Protein AF-A0A7R8ZVL6-F1 (afdb_monomer)

Solvent-accessible surface area (backbone atoms only — not comparable to full-atom values): 14061 Å² total; per-residue (Å²): 134,82,78,78,75,80,76,80,79,37,34,38,14,48,32,40,25,17,49,60,79,26,97,40,48,68,54,24,30,49,36,19,65,68,61,38,26,29,48,71,91,33,80,49,61,31,76,43,66,55,54,77,67,42,41,38,39,42,58,54,92,94,45,58,43,40,28,32,30,66,47,91,54,84,61,67,62,55,72,74,59,20,53,62,27,41,47,70,39,71,68,30,52,50,53,44,50,50,54,48,50,50,53,47,55,68,45,58,78,61,64,69,66,93,59,85,71,56,25,71,83,65,84,70,66,43,64,33,34,35,47,81,55,85,76,59,37,29,33,69,77,68,74,79,67,52,95,93,55,50,70,69,58,33,55,40,48,30,34,37,61,49,29,56,27,61,53,49,72,66,46,74,37,41,76,50,60,58,63,77,48,38,91,92,47,77,55,74,46,78,41,67,43,60,54,69,64,85,74,77,44,61,30,97,79,41,82,46,70,46,80,36,57,72,82,62,75,88,65,59,51,25,71,55,46,60,58,54,41,50,34,52,47,46,16,30,72,69,34,46,57,46,77,90,83,132

Organism: NCBI:txid163714

Nearest PDB structures (foldseek):
  5z81-assembly1_C  TM=9.911E-01  e=1.620E-11  Vibrio cholerae O395
  1dm9-assembly1_A  TM=9.762E-01  e=1.082E-10  Escherichia coli
  2yyh-assembly1_B  TM=9.255E-01  e=8.532E-11  Aquifex aeolicus VF5
  8ap4-assembly1_A  TM=9.007E-01  e=5.120E-09  Escherichia coli K-12
  7asa-assembly1_1  TM=9.283E-01  e=1.437E-06  Bacillus subtilis subsp. subtilis str. 168

InterPro domains:
  IPR000086 NUDIX hydrolase domain [PF00293] (121-221)
  IPR000086 NUDIX hydrolase domain [PS51462] (109-237)
  IPR002942 RNA-binding S4 domain [PF01479] (11-56)
  IPR002942 RNA-binding S4 domain [SM00363] (10-73)
  IPR015797 NUDIX hydrolase-like domain superfamily [SSF55811] (120-235)
  IPR020476 NUDIX hydrolase [PR00502] (138-152)
  IPR020476 NUDIX hydrolase [PR00502] (152-167)
  IPR036986 RNA-binding S4 domain superfamily [G3DSA:3.10.290.10] (3-108)

Structure (mmCIF, N/CA/C/O backbone):
data_AF-A0A7R8ZVL6-F1
#
_entry.id   AF-A0A7R8ZVL6-F1
#
loop_
_atom_site.group_PDB
_atom_site.id
_atom_site.type_symbol
_atom_site.label_atom_id
_atom_site.label_alt_id
_atom_site.label_comp_id
_atom_site.label_asym_id
_atom_site.label_entity_id
_atom_site.label_seq_id
_atom_site.pdbx_PDB_ins_code
_atom_site.Cartn_x
_atom_site.Cartn_y
_atom_site.Cartn_z
_atom_site.occupancy
_atom_site.B_iso_or_equiv
_atom_site.auth_seq_id
_atom_site.auth_comp_id
_atom_site.auth_asym_id
_atom_site.auth_atom_id
_atom_site.pdbx_PDB_model_num
ATOM 1 N N . MET A 1 1 ? -27.241 16.501 45.666 1.00 34.00 1 MET A N 1
ATOM 2 C CA . MET A 1 1 ? -27.618 16.887 44.287 1.00 34.00 1 MET A CA 1
ATOM 3 C C . MET A 1 1 ? -26.454 16.539 43.372 1.00 34.00 1 MET A C 1
ATOM 5 O O . MET A 1 1 ? -25.469 17.264 43.356 1.00 34.00 1 MET A O 1
ATOM 9 N N . ASN A 1 2 ? -26.511 15.385 42.701 1.00 35.28 2 ASN A N 1
ATOM 10 C CA . ASN A 1 2 ? -25.458 14.966 41.774 1.00 35.28 2 ASN A CA 1
ATOM 11 C C . ASN A 1 2 ? -25.610 15.754 40.471 1.00 35.28 2 ASN A C 1
ATOM 13 O O . ASN A 1 2 ? -26.657 15.685 39.829 1.00 35.28 2 ASN A O 1
ATOM 17 N N . LYS A 1 3 ? -24.578 16.526 40.110 1.00 35.91 3 LYS A N 1
ATOM 18 C CA . LYS A 1 3 ? -24.457 17.163 38.793 1.00 35.91 3 LYS A CA 1
ATOM 19 C C . LYS A 1 3 ? -24.594 16.073 37.730 1.00 35.91 3 LYS A C 1
ATOM 21 O O . LYS A 1 3 ? -23.772 15.161 37.691 1.00 35.91 3 LYS A O 1
ATOM 26 N N . ALA A 1 4 ? -25.628 16.172 36.897 1.00 39.97 4 ALA A N 1
ATOM 27 C CA . ALA A 1 4 ? -25.715 15.419 35.657 1.00 39.97 4 ALA A CA 1
ATOM 28 C C . ALA A 1 4 ? -24.411 15.654 34.881 1.00 39.97 4 ALA A C 1
ATOM 30 O O . ALA A 1 4 ? -24.048 16.799 34.614 1.00 39.97 4 ALA A O 1
ATOM 31 N N . SER A 1 5 ? -23.663 14.585 34.618 1.00 43.00 5 SER A N 1
ATOM 32 C CA . SER A 1 5 ? -22.446 14.644 33.817 1.00 43.00 5 SER A CA 1
ATOM 33 C C . SER A 1 5 ? -22.809 15.173 32.433 1.00 43.00 5 SER A C 1
ATOM 35 O O . SER A 1 5 ? -23.597 14.532 31.734 1.00 43.00 5 SER A O 1
ATOM 37 N N . ASP A 1 6 ? -22.253 16.319 32.040 1.00 50.06 6 ASP A N 1
ATOM 38 C CA . ASP A 1 6 ? -22.356 16.816 30.671 1.00 50.06 6 ASP A CA 1
ATOM 39 C C . ASP A 1 6 ? -21.912 15.707 29.709 1.00 50.06 6 ASP A C 1
ATOM 41 O O . ASP A 1 6 ? -20.742 15.321 29.662 1.00 50.06 6 ASP A O 1
ATOM 45 N N . SER A 1 7 ? -22.868 15.145 28.969 1.00 61.28 7 SER A N 1
ATOM 46 C CA . SER A 1 7 ? -22.599 14.124 27.964 1.00 61.28 7 SER A CA 1
ATOM 47 C C . SER A 1 7 ? -21.730 14.756 26.880 1.00 61.28 7 SER A C 1
ATOM 49 O O . SER A 1 7 ? -22.210 15.600 26.115 1.00 61.28 7 SER A O 1
ATOM 51 N N . VAL A 1 8 ? -20.454 14.383 26.811 1.00 74.75 8 VAL A N 1
ATOM 52 C CA . VAL A 1 8 ? -19.548 14.865 25.765 1.00 74.75 8 VAL A CA 1
ATOM 53 C C . VAL A 1 8 ? -20.089 14.394 24.413 1.00 74.75 8 VAL A C 1
ATOM 55 O O . VAL A 1 8 ? -19.964 13.228 24.047 1.00 74.75 8 VAL A O 1
ATOM 58 N N . LYS A 1 9 ? -20.732 15.298 23.663 1.00 88.44 9 LYS A N 1
ATOM 59 C CA . LYS A 1 9 ? -21.274 14.995 22.332 1.00 88.44 9 LYS A CA 1
ATOM 60 C C . LYS A 1 9 ? -20.146 14.985 21.308 1.00 88.44 9 LYS A C 1
ATOM 62 O O . LYS A 1 9 ? -19.657 16.037 20.900 1.00 88.44 9 LYS A O 1
ATOM 67 N N . ILE A 1 10 ? -19.772 13.798 20.841 1.00 94.69 10 ILE A N 1
ATOM 68 C CA . ILE A 1 10 ? -18.725 13.622 19.827 1.00 94.69 10 ILE A CA 1
ATOM 69 C C . ILE A 1 10 ? -19.367 13.236 18.503 1.00 94.69 10 ILE A C 1
ATOM 71 O O . ILE A 1 10 ? -20.206 12.345 18.454 1.00 94.69 10 ILE A O 1
ATOM 75 N N . ARG A 1 11 ? -18.987 13.911 17.415 1.00 96.38 11 ARG A N 1
ATOM 76 C CA . ARG A 1 11 ? -19.439 13.556 16.061 1.00 96.38 11 ARG A CA 1
ATOM 77 C C . ARG A 1 11 ? -18.843 12.222 15.626 1.00 96.38 11 ARG A C 1
ATOM 79 O O . ARG A 1 11 ? -17.658 11.988 15.847 1.00 96.38 11 ARG A O 1
ATOM 86 N N . LEU A 1 12 ? -19.633 11.415 14.927 1.00 96.88 12 LEU A N 1
ATOM 87 C CA . LEU A 1 12 ? -19.241 10.107 14.413 1.00 96.88 12 LEU A CA 1
ATOM 88 C C . LEU A 1 12 ? -17.974 10.187 13.553 1.00 96.88 12 LEU A C 1
ATOM 90 O O . LEU A 1 12 ? -17.048 9.416 13.768 1.00 96.88 12 LEU A O 1
ATOM 94 N N . ASP A 1 13 ? -17.881 11.163 12.642 1.00 95.69 13 ASP A N 1
ATOM 95 C CA . ASP A 1 13 ? -16.675 11.353 11.822 1.00 95.69 13 ASP A CA 1
ATOM 96 C C . ASP A 1 13 ? -15.401 11.602 12.645 1.00 95.69 13 ASP A C 1
ATOM 98 O O . ASP A 1 13 ? -14.337 11.049 12.360 1.00 95.69 13 ASP A O 1
ATOM 102 N N . LYS A 1 14 ? -15.513 12.423 13.690 1.00 96.50 14 LYS A N 1
ATOM 103 C CA . LYS A 1 14 ? -14.419 12.753 14.604 1.00 96.50 14 LYS A CA 1
ATOM 104 C C . LYS A 1 14 ? -14.045 11.541 15.454 1.00 96.50 14 LYS A C 1
ATOM 106 O O . LYS A 1 14 ? -12.861 11.277 15.638 1.00 96.50 14 LYS A O 1
ATOM 111 N N . TRP A 1 15 ? -15.039 10.792 15.917 1.00 97.31 15 TRP A N 1
ATOM 112 C CA . TRP A 1 15 ? -14.821 9.594 16.712 1.00 97.31 15 TRP A CA 1
ATOM 113 C C . TRP A 1 15 ? -14.161 8.473 15.901 1.00 97.31 15 TRP A C 1
ATOM 115 O O . TRP A 1 15 ? -13.161 7.928 16.345 1.00 97.31 15 TRP A O 1
ATOM 125 N N . LEU A 1 16 ? -14.617 8.195 14.675 1.00 96.62 16 LEU A N 1
ATOM 126 C CA . LEU A 1 16 ? -14.014 7.179 13.797 1.00 96.62 16 LEU A CA 1
ATOM 127 C C . LEU A 1 16 ? -12.545 7.490 13.464 1.00 96.62 16 LEU A C 1
ATOM 129 O O . LEU A 1 16 ? -11.711 6.589 13.367 1.00 96.62 16 LEU A O 1
ATOM 133 N N . TRP A 1 17 ? -12.211 8.774 13.311 1.00 96.25 17 TRP A N 1
ATOM 134 C CA . TRP A 1 17 ? -10.828 9.231 13.166 1.00 96.25 17 TRP A CA 1
ATOM 135 C C . TRP A 1 17 ? -10.009 9.023 14.450 1.00 96.25 17 TRP A C 1
ATOM 137 O O . TRP A 1 17 ? -8.868 8.556 14.382 1.00 96.25 17 TRP A O 1
ATOM 147 N N . ALA A 1 18 ? -10.580 9.329 15.618 1.00 94.81 18 ALA A N 1
ATOM 148 C CA . ALA A 1 18 ? -9.926 9.120 16.908 1.00 94.81 18 ALA A CA 1
ATOM 149 C C . ALA A 1 18 ? -9.705 7.625 17.214 1.00 94.81 18 ALA A C 1
ATOM 151 O O . ALA A 1 18 ? -8.614 7.251 17.640 1.00 94.81 18 ALA A O 1
ATOM 152 N N . ALA A 1 19 ? -10.683 6.779 16.877 1.00 95.12 19 ALA A N 1
ATOM 153 C CA . ALA A 1 19 ? -10.634 5.316 16.921 1.00 95.12 19 ALA A CA 1
ATOM 154 C C . ALA A 1 19 ? -9.779 4.690 15.802 1.00 95.12 19 ALA A C 1
ATOM 156 O O . ALA A 1 19 ? -9.642 3.475 15.729 1.00 95.12 19 ALA A O 1
ATOM 157 N N . ARG A 1 20 ? -9.146 5.517 14.957 1.00 93.62 20 ARG A N 1
ATOM 158 C CA . ARG A 1 20 ? -8.177 5.129 13.917 1.00 93.62 20 ARG A CA 1
ATOM 159 C C . ARG A 1 20 ? -8.728 4.244 12.792 1.00 93.62 20 ARG A C 1
ATOM 161 O O . ARG A 1 20 ? -7.924 3.726 12.023 1.00 93.62 20 ARG A O 1
ATOM 168 N N . PHE A 1 21 ? -10.047 4.177 12.604 1.00 91.88 21 PHE A N 1
ATOM 169 C CA . PHE A 1 21 ? -10.643 3.542 11.420 1.00 91.88 21 PHE A CA 1
ATOM 170 C C . PHE A 1 21 ? -10.300 4.283 10.121 1.00 91.88 21 PHE A C 1
ATOM 172 O O . PHE A 1 21 ? -10.226 3.667 9.063 1.00 91.88 21 PHE A O 1
ATOM 179 N N . PHE A 1 22 ? -10.042 5.596 10.195 1.00 91.06 22 PHE A N 1
ATOM 180 C CA . PHE A 1 22 ? -9.663 6.412 9.037 1.00 91.06 22 PHE A CA 1
ATOM 181 C C . PHE A 1 22 ? -8.449 7.307 9.319 1.00 91.06 22 PHE A C 1
ATOM 183 O O . PHE A 1 22 ? -8.256 7.820 10.427 1.00 91.06 22 PHE A O 1
ATOM 190 N N . LYS A 1 23 ? -7.621 7.540 8.289 1.00 86.44 23 LYS A N 1
ATOM 191 C CA . LYS A 1 23 ? -6.408 8.377 8.383 1.00 86.44 23 LYS A CA 1
ATOM 192 C C . LYS A 1 23 ? -6.730 9.845 8.654 1.00 86.44 23 LYS A C 1
ATOM 194 O O . LYS A 1 23 ? -6.019 10.481 9.428 1.00 86.44 23 LYS A O 1
ATOM 199 N N . THR A 1 24 ? -7.796 10.377 8.067 1.00 92.25 24 THR A N 1
ATOM 200 C CA . THR A 1 24 ? -8.219 11.771 8.246 1.00 92.25 24 THR A CA 1
ATOM 201 C C . THR A 1 24 ? -9.705 11.838 8.571 1.00 92.25 24 THR A C 1
ATOM 203 O O . THR A 1 24 ? -10.472 10.932 8.240 1.00 92.25 24 THR A O 1
ATOM 206 N N . ARG A 1 25 ? -10.128 12.934 9.207 1.00 93.50 25 ARG A N 1
ATOM 207 C CA . ARG A 1 25 ? -11.546 13.173 9.488 1.00 93.50 25 ARG A CA 1
ATOM 208 C C . ARG A 1 25 ? -12.365 13.319 8.201 1.00 93.50 25 ARG A C 1
ATOM 210 O O . ARG A 1 25 ? -13.486 12.835 8.155 1.00 93.50 25 ARG A O 1
ATOM 217 N N . SER A 1 26 ? -11.793 13.911 7.151 1.00 92.81 26 SER A N 1
ATOM 218 C CA . SER A 1 26 ? -12.448 14.038 5.842 1.00 92.81 26 SER A CA 1
ATOM 219 C C . SER A 1 26 ? -12.747 12.674 5.215 1.00 92.81 26 SER A C 1
ATOM 221 O O . SER A 1 26 ? -13.846 12.474 4.707 1.00 92.81 26 SER A O 1
ATOM 223 N N . LEU A 1 27 ? -11.819 11.710 5.323 1.00 91.50 27 LEU A N 1
ATOM 224 C CA . LEU A 1 27 ? -12.046 10.329 4.879 1.00 91.50 27 LEU A CA 1
ATOM 225 C C . LEU A 1 27 ? -13.140 9.638 5.698 1.00 91.50 27 LEU A C 1
ATOM 227 O O . LEU A 1 27 ? -13.988 8.963 5.122 1.00 91.50 27 LEU A O 1
ATOM 231 N N . ALA A 1 28 ? -13.177 9.856 7.017 1.00 93.44 28 ALA A N 1
ATOM 232 C CA . ALA A 1 28 ? -14.258 9.342 7.858 1.00 93.44 28 ALA A CA 1
ATOM 233 C C . ALA A 1 28 ? -15.620 9.925 7.446 1.00 93.44 28 ALA A C 1
ATOM 235 O O . ALA A 1 28 ? -16.588 9.186 7.279 1.00 93.44 28 ALA A O 1
ATOM 236 N N . SER A 1 29 ? -15.701 11.241 7.223 1.00 94.62 29 SER A N 1
ATOM 237 C CA . SER A 1 29 ? -16.932 11.890 6.760 1.00 94.62 29 SER A CA 1
ATOM 238 C C . SER A 1 29 ? -17.379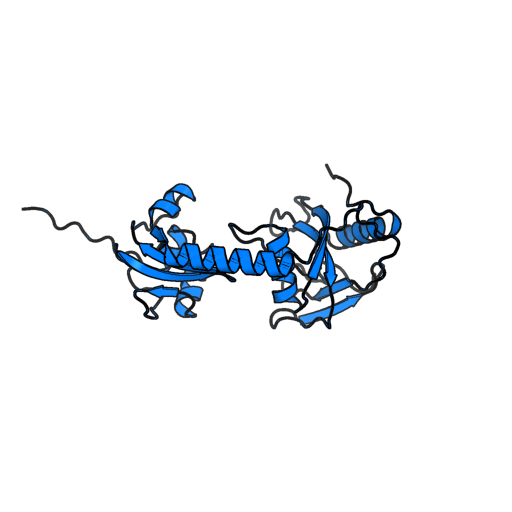 11.359 5.393 1.00 94.62 29 SER A C 1
ATOM 240 O O . SER A 1 29 ? -18.566 11.086 5.212 1.00 94.62 29 SER A O 1
ATOM 242 N N . ALA A 1 30 ? -16.447 11.182 4.452 1.00 91.88 30 ALA A N 1
ATOM 243 C CA . ALA A 1 30 ? -16.730 10.619 3.134 1.00 91.88 30 ALA A CA 1
ATOM 244 C C . ALA A 1 30 ? -17.224 9.167 3.226 1.00 91.88 30 ALA A C 1
ATOM 246 O O . ALA A 1 30 ? -18.215 8.826 2.588 1.00 91.88 30 ALA A O 1
ATOM 247 N N . ALA A 1 31 ? -16.602 8.334 4.066 1.00 91.19 31 ALA A N 1
ATOM 248 C CA . ALA A 1 31 ? -17.013 6.948 4.276 1.00 91.19 31 ALA A CA 1
ATOM 249 C C . ALA A 1 31 ? -18.423 6.841 4.878 1.00 91.19 31 ALA A C 1
ATOM 251 O O . ALA A 1 31 ? -19.244 6.071 4.381 1.00 91.19 31 ALA A O 1
ATOM 252 N N . VAL A 1 32 ? -18.739 7.652 5.895 1.00 96.00 32 VAL A N 1
ATOM 253 C CA . VAL A 1 32 ? -20.084 7.691 6.492 1.00 96.00 32 VAL A CA 1
ATOM 254 C C . VAL A 1 32 ? -21.121 8.131 5.459 1.00 96.00 32 VAL A C 1
ATOM 256 O O . VAL A 1 32 ? -22.108 7.436 5.222 1.00 96.00 32 VAL A O 1
ATOM 259 N N . ASN A 1 33 ? -20.883 9.260 4.786 1.00 91.38 33 ASN A N 1
ATOM 260 C CA . ASN A 1 33 ? -21.826 9.784 3.799 1.00 91.38 33 ASN A CA 1
ATOM 261 C C . ASN A 1 33 ? -21.957 8.858 2.578 1.00 91.38 33 ASN A C 1
ATOM 263 O O . ASN A 1 33 ? -23.041 8.767 2.008 1.00 91.38 33 ASN A O 1
ATOM 267 N N . GLY A 1 34 ? -20.899 8.130 2.219 1.00 90.69 34 GLY A N 1
ATOM 268 C CA . GLY A 1 34 ? -20.877 7.116 1.164 1.00 90.69 34 GLY A CA 1
ATOM 269 C C . GLY A 1 34 ? -21.530 5.783 1.541 1.00 90.69 34 GLY A C 1
ATOM 270 O O . GLY A 1 34 ? -21.553 4.882 0.714 1.00 90.69 34 GLY A O 1
ATOM 271 N N . GLY A 1 35 ? -22.064 5.636 2.761 1.00 91.25 35 GLY A N 1
ATOM 272 C CA . GLY A 1 35 ? -22.738 4.408 3.198 1.00 91.25 35 GLY A CA 1
ATOM 273 C C . GLY A 1 35 ? -21.791 3.270 3.593 1.00 91.25 35 GLY A C 1
ATOM 274 O O . GLY A 1 35 ? -22.237 2.146 3.774 1.00 91.25 35 GLY A O 1
ATOM 275 N N . LYS A 1 36 ? -20.493 3.545 3.768 1.00 91.00 36 LYS A N 1
ATOM 276 C CA . LYS A 1 36 ? -19.516 2.562 4.271 1.00 91.00 36 LYS A CA 1
ATOM 277 C C . LYS A 1 36 ? -19.564 2.409 5.794 1.00 91.00 36 LYS A C 1
ATOM 279 O O . LYS A 1 36 ? -18.887 1.543 6.340 1.00 91.00 36 LYS A O 1
ATOM 284 N N . VAL A 1 37 ? -20.333 3.252 6.483 1.00 96.44 37 VAL A N 1
ATOM 285 C CA . VAL A 1 37 ? -20.517 3.192 7.935 1.00 96.44 37 VAL A CA 1
ATOM 286 C C . VAL A 1 37 ? -22.000 3.235 8.273 1.00 96.44 37 VAL A C 1
ATOM 288 O O . VAL A 1 37 ? -22.714 4.135 7.824 1.00 96.44 37 VAL A O 1
ATOM 291 N N . HIS A 1 38 ? -22.431 2.301 9.114 1.00 97.00 38 HIS A N 1
ATOM 292 C CA . HIS A 1 38 ? -23.779 2.242 9.669 1.00 97.00 38 HIS A CA 1
ATOM 293 C C . HIS A 1 38 ? -23.704 2.309 11.191 1.00 97.00 38 HIS A C 1
ATOM 295 O O . HIS A 1 38 ? -22.758 1.798 11.788 1.00 97.00 38 HIS A O 1
ATOM 301 N N . VAL A 1 39 ? -24.694 2.938 11.821 1.00 97.00 39 VAL A N 1
ATOM 302 C CA . VAL A 1 39 ? -24.821 2.962 13.282 1.00 97.00 39 VAL A CA 1
ATOM 303 C C . VAL A 1 39 ? -26.188 2.421 13.662 1.00 97.00 39 VAL A C 1
ATOM 305 O O . VAL A 1 39 ? -27.192 2.914 13.151 1.00 97.00 39 VAL A O 1
ATOM 308 N N . ASN A 1 40 ? -26.219 1.417 14.537 1.00 95.56 40 ASN A N 1
ATOM 309 C CA . ASN A 1 40 ? -27.411 0.659 14.921 1.00 95.56 40 ASN A CA 1
ATOM 310 C C . ASN A 1 40 ? -28.187 0.181 13.678 1.00 95.56 40 ASN A C 1
ATOM 312 O O . ASN A 1 40 ? -29.382 0.427 13.548 1.00 95.56 40 ASN A O 1
ATOM 316 N N . ASP A 1 41 ? -27.450 -0.399 12.721 1.00 93.50 41 ASP A N 1
ATOM 317 C CA . ASP A 1 41 ? -27.930 -0.871 11.411 1.00 93.50 41 ASP A CA 1
ATOM 318 C C . ASP A 1 41 ? -28.601 0.193 10.519 1.00 93.50 41 ASP A C 1
ATOM 320 O O . ASP A 1 41 ? -29.235 -0.128 9.515 1.00 93.50 41 ASP A O 1
ATOM 324 N N . GLN A 1 42 ? -28.415 1.481 10.821 1.00 94.50 42 GLN A N 1
ATOM 325 C CA . GLN A 1 42 ? -28.957 2.587 10.032 1.00 94.50 42 GLN A CA 1
ATOM 326 C C . GLN A 1 42 ? -27.858 3.407 9.360 1.00 94.50 42 GLN A C 1
ATOM 328 O O . GLN A 1 42 ? -26.778 3.637 9.912 1.00 94.50 42 GLN A O 1
ATOM 333 N N . ARG A 1 43 ? -28.153 3.912 8.156 1.00 95.00 43 ARG A N 1
ATOM 334 C CA . ARG A 1 43 ? -27.300 4.899 7.488 1.00 95.00 43 ARG A CA 1
ATOM 335 C C . ARG A 1 43 ? -27.481 6.251 8.164 1.00 95.00 43 ARG A C 1
ATOM 337 O O . ARG A 1 43 ? -28.598 6.726 8.353 1.00 95.00 43 ARG A O 1
ATOM 344 N N . VAL A 1 44 ? -26.369 6.890 8.501 1.00 96.31 44 VAL A N 1
ATOM 345 C CA . VAL A 1 44 ? -26.364 8.136 9.271 1.00 96.31 44 VAL A CA 1
ATOM 346 C C . VAL A 1 44 ? -25.505 9.193 8.591 1.00 96.31 44 VAL A C 1
ATOM 348 O O . VAL A 1 44 ? -24.680 8.892 7.733 1.00 96.31 44 VAL A O 1
ATOM 351 N N . LYS A 1 45 ? -25.693 10.459 8.969 1.00 95.50 45 LYS A N 1
ATOM 352 C CA . LYS A 1 45 ? -24.813 11.551 8.532 1.00 95.50 45 LYS A CA 1
ATOM 353 C C . LYS A 1 45 ? -23.539 11.563 9.371 1.00 95.50 45 LYS A C 1
ATOM 355 O O . LYS A 1 45 ? -23.587 11.321 10.576 1.00 95.50 45 LYS A O 1
ATOM 360 N N . ALA A 1 46 ? -22.427 11.979 8.767 1.00 93.62 46 ALA A N 1
ATOM 361 C CA . ALA A 1 46 ? -21.134 12.149 9.442 1.00 93.62 46 ALA A CA 1
ATOM 362 C C . ALA A 1 46 ? -21.192 13.019 10.718 1.00 93.62 46 ALA A C 1
ATOM 364 O O . ALA A 1 46 ? -20.400 12.843 11.646 1.00 93.62 46 ALA A O 1
ATOM 365 N N . SER A 1 47 ? -22.143 13.957 10.773 1.00 94.06 47 SER A N 1
ATOM 366 C CA . SER A 1 47 ? -22.370 14.857 11.904 1.00 94.06 47 SER A CA 1
ATOM 367 C C . SER A 1 47 ? -23.181 14.266 13.060 1.00 94.06 47 SER A C 1
ATOM 369 O O . SER A 1 47 ? -23.301 14.946 14.078 1.00 94.06 47 SER A O 1
ATOM 371 N N . ARG A 1 48 ? -23.734 13.047 12.940 1.00 94.75 48 ARG A N 1
ATOM 372 C CA . ARG A 1 48 ? -24.453 12.375 14.039 1.00 94.75 48 ARG A CA 1
ATOM 373 C C . ARG A 1 48 ? -23.531 12.251 15.252 1.00 94.75 48 ARG A C 1
ATOM 375 O O . ARG A 1 48 ? -22.358 11.923 15.095 1.00 94.75 48 ARG A O 1
ATOM 382 N N . SER A 1 49 ? -24.052 12.485 16.453 1.00 95.31 49 SER A N 1
ATOM 383 C CA . SER A 1 49 ? -23.309 12.200 17.683 1.00 95.31 49 SER A CA 1
ATOM 384 C C . SER A 1 49 ? -23.245 10.695 17.947 1.00 95.31 49 SER A C 1
ATOM 386 O O . SER A 1 49 ? -24.235 9.999 17.743 1.00 95.31 49 SER A O 1
ATOM 388 N N . VAL A 1 50 ? -22.093 10.193 18.377 1.00 95.81 50 VAL A N 1
ATOM 389 C CA . VAL A 1 50 ? -21.921 8.801 18.810 1.00 95.81 50 VAL A CA 1
ATOM 390 C C . VAL A 1 50 ? -22.065 8.706 20.327 1.00 95.81 50 VAL A C 1
ATOM 392 O O . VAL A 1 50 ? -21.624 9.608 21.043 1.00 95.81 50 VAL A O 1
ATOM 395 N N . ASN A 1 51 ? -22.687 7.630 20.802 1.00 95.12 51 ASN A N 1
ATOM 396 C CA . ASN A 1 51 ? -22.884 7.355 22.222 1.00 95.12 51 ASN A CA 1
ATOM 397 C C . ASN A 1 51 ? -22.183 6.056 22.629 1.00 95.12 51 ASN A C 1
ATOM 399 O O . ASN A 1 51 ? -21.944 5.182 21.798 1.00 95.12 51 ASN A O 1
ATOM 403 N N . LEU A 1 52 ? -21.886 5.920 23.922 1.00 95.31 52 LEU A N 1
ATOM 404 C CA . LEU A 1 52 ? -21.460 4.640 24.490 1.00 95.31 52 LEU A CA 1
ATOM 405 C C . LEU A 1 52 ? -22.544 3.581 24.249 1.00 95.31 52 LEU A C 1
ATOM 407 O O . LEU A 1 52 ? -23.731 3.866 24.404 1.00 95.31 52 LEU A O 1
ATOM 411 N N . GLY A 1 53 ? -22.126 2.379 23.863 1.00 95.38 53 GLY A N 1
ATOM 412 C CA . GLY A 1 53 ? -23.012 1.269 23.525 1.00 95.38 53 GLY A CA 1
ATOM 413 C C . GLY A 1 53 ? -23.598 1.304 22.110 1.00 95.38 53 GLY A C 1
ATOM 414 O O . GLY A 1 53 ? -24.238 0.328 21.729 1.00 95.38 53 GLY A O 1
ATOM 415 N N . ASP A 1 54 ? -23.381 2.363 21.313 1.00 96.81 54 ASP A N 1
ATOM 416 C CA . ASP A 1 54 ? -23.775 2.348 19.896 1.00 96.81 54 ASP A CA 1
ATOM 417 C C . ASP A 1 54 ? -23.069 1.181 19.178 1.00 96.81 54 ASP A C 1
ATOM 419 O O . ASP A 1 54 ? -21.855 0.998 19.314 1.00 96.81 54 ASP A O 1
ATOM 423 N N . SER A 1 55 ? -23.828 0.428 18.381 1.00 97.19 55 SER A N 1
ATOM 424 C CA . SER A 1 55 ? -23.286 -0.555 17.444 1.00 97.19 55 SER A CA 1
ATOM 425 C C . SER A 1 55 ? -22.889 0.161 16.159 1.00 97.19 55 SER A C 1
ATOM 427 O O . SER A 1 55 ? -23.703 0.867 15.564 1.00 97.19 55 SER A O 1
ATOM 429 N N . VAL A 1 56 ? -21.641 0.022 15.724 1.00 97.62 56 VAL A N 1
ATOM 430 C CA . VAL A 1 56 ? -21.119 0.677 14.522 1.00 97.62 56 VAL A CA 1
ATOM 431 C C . VAL A 1 56 ? -20.552 -0.384 13.587 1.00 97.62 56 VAL A C 1
ATOM 433 O O . VAL A 1 56 ? -19.590 -1.067 13.929 1.00 97.62 56 VAL A O 1
ATOM 436 N N . ARG A 1 57 ? -21.125 -0.486 12.384 1.00 97.50 57 ARG A N 1
ATOM 437 C CA . ARG A 1 57 ? -20.590 -1.306 11.292 1.00 97.50 57 ARG A CA 1
ATOM 438 C C . ARG A 1 57 ? -19.724 -0.441 10.390 1.00 97.50 57 ARG A C 1
ATOM 440 O O . ARG A 1 57 ? -20.211 0.560 9.862 1.00 97.50 57 ARG A O 1
ATOM 447 N N . VAL A 1 58 ? -18.469 -0.825 10.186 1.00 95.94 58 VAL A N 1
ATOM 448 C CA . VAL A 1 58 ? -17.501 -0.110 9.342 1.00 95.94 58 VAL A CA 1
ATOM 449 C C . VAL A 1 58 ? -16.979 -1.044 8.256 1.00 95.94 58 VAL A C 1
ATOM 451 O O . VAL A 1 58 ? -16.372 -2.068 8.555 1.00 95.94 58 VAL A O 1
ATOM 454 N N . HIS A 1 59 ? -17.167 -0.667 6.994 1.00 89.00 59 HIS A N 1
ATOM 455 C CA . HIS A 1 59 ? -16.569 -1.350 5.848 1.00 89.00 59 HIS A CA 1
ATOM 456 C C . HIS A 1 59 ? -15.224 -0.702 5.493 1.00 89.00 59 HIS A C 1
ATOM 458 O O . HIS A 1 59 ? -15.169 0.497 5.192 1.00 89.00 59 HIS A O 1
ATOM 464 N N . ARG A 1 60 ? -14.141 -1.488 5.512 1.00 79.31 60 ARG A N 1
ATOM 465 C CA . ARG A 1 60 ? -12.779 -1.048 5.183 1.00 79.31 60 ARG A CA 1
ATOM 466 C C . ARG A 1 60 ? -12.093 -2.079 4.284 1.00 79.31 60 ARG A C 1
ATOM 468 O O . ARG A 1 60 ? -11.732 -3.159 4.736 1.00 79.31 60 ARG A O 1
ATOM 475 N N . GLY A 1 61 ? -11.886 -1.715 3.018 1.00 80.19 61 GLY A N 1
ATOM 476 C CA . GLY A 1 61 ? -11.359 -2.642 2.015 1.00 80.19 61 GLY A CA 1
ATOM 477 C C . GLY A 1 61 ? -12.274 -3.861 1.890 1.00 80.19 61 GLY A C 1
ATOM 478 O O . GLY A 1 61 ? -13.478 -3.711 1.687 1.00 80.19 61 GLY A O 1
ATOM 479 N N . PHE A 1 62 ? -11.704 -5.051 2.078 1.00 76.38 62 PHE A N 1
ATOM 480 C CA . PHE A 1 62 ? -12.439 -6.322 2.096 1.00 76.38 62 PHE A CA 1
ATOM 481 C C . PHE A 1 62 ? -13.035 -6.678 3.462 1.00 76.38 62 PHE A C 1
ATOM 483 O O . PHE A 1 62 ? -13.856 -7.589 3.551 1.00 76.38 62 PHE A O 1
ATOM 490 N N . ASP A 1 63 ? -12.622 -5.991 4.526 1.00 81.69 63 ASP A N 1
ATOM 491 C CA . ASP A 1 63 ? -13.019 -6.327 5.885 1.00 81.69 63 ASP A CA 1
ATOM 492 C C . ASP A 1 63 ? -14.221 -5.487 6.332 1.00 81.69 63 ASP A C 1
ATOM 494 O O . ASP A 1 63 ? -14.349 -4.292 6.045 1.00 81.69 63 ASP A O 1
ATOM 498 N N . THR A 1 64 ? -15.122 -6.131 7.067 1.00 89.75 64 THR A N 1
ATOM 499 C CA . THR A 1 64 ? -16.243 -5.477 7.745 1.00 89.75 64 THR A CA 1
ATOM 500 C C . THR A 1 64 ? -16.059 -5.658 9.240 1.00 89.75 64 THR A C 1
ATOM 502 O O . THR A 1 64 ? -15.811 -6.772 9.692 1.00 89.75 64 THR A O 1
ATOM 505 N N . TYR A 1 65 ? -16.163 -4.561 9.984 1.00 92.94 65 TYR A N 1
ATOM 506 C CA . TYR A 1 65 ? -16.050 -4.535 11.436 1.00 92.94 65 TYR A CA 1
ATOM 507 C C . TYR A 1 65 ? -17.407 -4.190 12.034 1.00 92.94 65 TYR A C 1
ATOM 509 O O . TYR A 1 65 ? -17.901 -3.090 11.790 1.00 92.94 65 TYR A O 1
ATOM 517 N N . ASP A 1 66 ? -17.975 -5.081 12.840 1.00 95.44 66 ASP A N 1
ATOM 518 C CA . ASP A 1 66 ? -19.100 -4.767 13.720 1.00 95.44 66 ASP A CA 1
ATOM 519 C C . ASP A 1 66 ? -18.569 -4.556 15.140 1.00 95.44 66 ASP A C 1
ATOM 521 O O . ASP A 1 66 ? -18.099 -5.493 15.795 1.00 95.44 66 ASP A O 1
ATOM 525 N N . ILE A 1 67 ? -18.625 -3.309 15.610 1.00 97.38 67 ILE A N 1
ATOM 526 C CA . ILE A 1 67 ? -18.058 -2.892 16.893 1.00 97.38 67 ILE A CA 1
ATOM 527 C C . ILE A 1 67 ? -19.104 -2.246 17.800 1.00 97.38 67 ILE A C 1
ATOM 529 O O . ILE A 1 67 ? -20.088 -1.678 17.338 1.00 97.38 67 ILE A O 1
ATOM 533 N N . ILE A 1 68 ? -18.840 -2.272 19.102 1.00 97.62 68 ILE A N 1
ATOM 534 C CA . ILE A 1 68 ? -19.608 -1.570 20.130 1.00 97.62 68 ILE A CA 1
ATOM 535 C C . ILE A 1 68 ? -18.728 -0.464 20.706 1.00 97.62 68 ILE A C 1
ATOM 537 O O . ILE A 1 68 ? -17.571 -0.703 21.057 1.00 97.62 68 ILE A O 1
ATOM 541 N N . VAL A 1 69 ? -19.267 0.749 20.811 1.00 96.94 69 VAL A N 1
ATOM 542 C CA . VAL A 1 69 ? -18.546 1.912 21.347 1.00 96.94 69 VAL A CA 1
ATOM 543 C C . VAL A 1 69 ? -18.392 1.789 22.868 1.00 96.94 69 VAL A C 1
ATOM 545 O O . VAL A 1 69 ? -19.377 1.816 23.599 1.00 96.94 69 VAL A O 1
ATOM 548 N N . GLN A 1 70 ? -17.152 1.709 23.349 1.00 96.56 70 GLN A N 1
ATOM 549 C CA . GLN A 1 70 ? -16.786 1.578 24.770 1.00 96.56 70 GLN A CA 1
ATOM 550 C C . GLN A 1 70 ? -16.232 2.877 25.372 1.00 96.56 70 GLN A C 1
ATOM 552 O O . GLN A 1 70 ? -16.251 3.065 26.586 1.00 96.56 70 GLN A O 1
ATOM 557 N N . GLY A 1 71 ? -15.754 3.801 24.535 1.00 94.31 71 GLY A N 1
ATOM 558 C CA . GLY A 1 71 ? -15.168 5.062 24.977 1.00 94.31 71 GLY A CA 1
ATOM 559 C C . GLY A 1 71 ? -15.461 6.209 24.020 1.00 94.31 71 GLY A C 1
ATOM 560 O O . GLY A 1 71 ? -15.540 6.028 22.806 1.00 94.31 71 GLY A O 1
ATOM 561 N N . LEU A 1 72 ? -15.586 7.419 24.564 1.00 95.06 72 LEU A N 1
ATOM 562 C CA . LEU A 1 72 ? -15.799 8.645 23.798 1.00 95.06 72 LEU A CA 1
ATOM 563 C C . LEU A 1 72 ? -14.588 9.564 23.959 1.00 95.06 72 LEU A C 1
ATOM 565 O O . LEU A 1 72 ? -14.305 10.052 25.049 1.00 95.06 72 LEU A O 1
ATOM 569 N N . THR A 1 73 ? -13.881 9.824 22.861 1.00 93.00 73 THR A N 1
ATOM 570 C CA . THR A 1 73 ? -12.818 10.832 22.808 1.00 93.00 73 THR A CA 1
ATOM 571 C C . THR A 1 73 ? -12.839 11.566 21.479 1.00 93.00 73 THR A C 1
ATOM 573 O O . THR A 1 73 ? -13.216 11.025 20.438 1.00 93.00 73 THR A O 1
ATOM 576 N N . ASP A 1 74 ? -12.456 12.833 21.528 1.00 89.38 74 ASP A N 1
ATOM 577 C CA . ASP A 1 74 ? -12.345 13.705 20.373 1.00 89.38 74 ASP A CA 1
ATOM 578 C C . ASP A 1 74 ? -10.873 13.978 20.005 1.00 89.38 74 ASP A C 1
ATOM 580 O O . ASP A 1 74 ? -10.590 14.704 19.048 1.00 89.38 74 ASP A O 1
ATOM 584 N N . LYS A 1 75 ? -9.944 13.354 20.741 1.00 90.75 75 LYS A N 1
ATOM 585 C CA . LYS A 1 75 ? -8.498 13.380 20.520 1.00 90.75 75 LYS A CA 1
ATOM 586 C C . LYS A 1 75 ? -8.033 12.037 19.980 1.00 90.75 75 LYS A C 1
ATOM 588 O O . LYS A 1 75 ? -8.359 10.986 20.529 1.00 90.75 75 LYS A O 1
ATOM 593 N N . ARG A 1 76 ? -7.209 12.075 18.936 1.00 90.31 76 ARG A N 1
ATOM 594 C CA . ARG A 1 76 ? -6.588 10.875 18.380 1.00 90.31 76 ARG A CA 1
ATOM 595 C C . ARG A 1 76 ? -5.337 10.508 19.172 1.00 90.31 76 ARG A C 1
ATOM 597 O O . ARG A 1 76 ? -4.346 11.229 19.126 1.00 90.31 76 ARG A O 1
ATOM 604 N N . GLY A 1 77 ? -5.407 9.389 19.885 1.00 84.75 77 GLY A N 1
ATOM 605 C CA . GLY A 1 77 ? -4.294 8.826 20.647 1.00 84.75 77 GLY A CA 1
ATOM 606 C C . GLY A 1 77 ? -3.470 7.797 19.866 1.00 84.75 77 GLY A C 1
ATOM 607 O O . GLY A 1 77 ? -3.614 7.617 18.648 1.00 84.75 77 GLY A O 1
ATOM 608 N N . SER A 1 78 ? -2.606 7.094 20.602 1.00 86.38 78 SER A N 1
ATOM 609 C CA . SER A 1 78 ? -1.873 5.926 20.105 1.00 86.38 78 SER A CA 1
ATOM 610 C C . SER A 1 78 ? -2.827 4.798 19.691 1.00 86.38 78 SER A C 1
ATOM 612 O O . SER A 1 78 ? -4.016 4.819 20.013 1.00 86.38 78 SER A O 1
ATOM 614 N N . ALA A 1 79 ? -2.311 3.798 18.972 1.00 77.56 79 ALA A N 1
ATOM 615 C CA . ALA A 1 79 ? -3.098 2.621 18.597 1.00 77.56 79 ALA A CA 1
ATOM 616 C C . ALA A 1 79 ? -3.696 1.912 19.824 1.00 77.56 79 ALA A C 1
ATOM 618 O O . ALA A 1 79 ? -4.879 1.592 19.819 1.00 77.56 79 ALA A O 1
ATOM 619 N N . THR A 1 80 ? -2.914 1.783 20.899 1.00 83.81 80 THR A N 1
ATOM 620 C CA . THR A 1 80 ? -3.352 1.190 22.168 1.00 83.81 80 THR A CA 1
ATOM 621 C C . THR A 1 80 ? -4.530 1.941 22.782 1.00 83.81 80 THR A C 1
ATOM 623 O O . THR A 1 80 ? -5.494 1.317 23.198 1.00 83.81 80 THR A O 1
ATOM 626 N N . ILE A 1 81 ? -4.494 3.280 22.794 1.00 86.69 81 ILE A N 1
ATOM 627 C CA . ILE A 1 81 ? -5.603 4.094 23.322 1.00 86.69 81 ILE A CA 1
ATOM 628 C C . ILE A 1 81 ? -6.828 4.002 22.409 1.00 86.69 81 ILE A C 1
ATOM 630 O O . ILE A 1 81 ? -7.950 3.946 22.889 1.00 86.69 81 ILE A O 1
ATOM 634 N N . ALA A 1 82 ? -6.642 3.984 21.089 1.00 87.62 82 ALA A N 1
ATOM 635 C CA . ALA A 1 82 ? -7.762 3.869 20.159 1.00 87.62 82 ALA A CA 1
ATOM 636 C C . ALA A 1 82 ? -8.510 2.536 20.311 1.00 87.62 82 ALA A C 1
ATOM 638 O O . ALA A 1 82 ? -9.733 2.509 20.209 1.00 87.62 82 ALA A O 1
ATOM 639 N N . GLN A 1 83 ? -7.783 1.455 20.601 1.00 88.38 83 GLN A N 1
ATOM 640 C CA . GLN A 1 83 ? -8.353 0.123 20.783 1.00 88.38 83 GLN A CA 1
ATOM 641 C C . GLN A 1 83 ? -9.232 0.014 22.036 1.00 88.38 83 GLN A C 1
ATOM 643 O O . GLN A 1 83 ? -10.122 -0.824 22.069 1.00 88.38 83 GLN A O 1
ATOM 648 N N . THR A 1 84 ? -9.050 0.874 23.044 1.00 93.12 84 THR A N 1
ATOM 649 C CA . THR A 1 84 ? -9.938 0.887 24.221 1.00 93.12 84 THR A CA 1
ATOM 650 C C . THR A 1 84 ? -11.270 1.587 23.958 1.00 93.12 84 THR A C 1
ATOM 652 O O . THR A 1 84 ? -12.183 1.498 24.776 1.00 93.12 84 THR A O 1
ATOM 655 N N . LEU A 1 85 ? -11.412 2.288 22.826 1.00 93.00 85 LEU A N 1
ATOM 656 C CA . LEU A 1 85 ? -12.632 3.025 22.496 1.00 93.00 85 LEU A CA 1
ATOM 657 C C . LEU A 1 85 ? -13.754 2.119 21.998 1.00 93.00 85 LEU A C 1
ATOM 659 O O . LEU A 1 85 ? -14.902 2.561 21.969 1.00 93.00 85 LEU A O 1
ATOM 663 N N . TYR A 1 86 ? -13.454 0.886 21.596 1.00 96.56 86 TYR A N 1
ATOM 664 C CA . TYR A 1 86 ? -14.445 -0.033 21.057 1.00 96.56 86 TYR A CA 1
ATOM 665 C C . TYR A 1 86 ? -14.104 -1.492 21.344 1.00 96.56 86 TYR A C 1
ATOM 667 O O . TYR A 1 86 ? -12.951 -1.854 21.546 1.00 96.56 86 TYR A O 1
ATOM 675 N N . SER A 1 87 ? -15.125 -2.341 21.306 1.00 95.88 87 SER A N 1
ATOM 676 C CA . SER A 1 87 ? -14.982 -3.795 21.303 1.00 95.88 87 SER A CA 1
ATOM 677 C C . SER A 1 87 ? -15.597 -4.348 20.027 1.00 95.88 87 SER A C 1
ATOM 679 O O . SER A 1 87 ? -16.745 -4.031 19.721 1.00 95.88 87 SER A O 1
ATOM 681 N N . GLU A 1 88 ? -14.859 -5.163 19.286 1.00 94.81 88 GLU A N 1
ATOM 682 C CA . GLU A 1 88 ? -15.412 -5.889 18.143 1.00 94.81 88 GLU A CA 1
ATOM 683 C C . GLU A 1 88 ? -16.250 -7.080 18.618 1.00 94.81 88 GLU A C 1
ATOM 685 O O . GLU A 1 88 ? -15.904 -7.737 19.600 1.00 94.81 88 GLU A O 1
ATOM 690 N N . THR A 1 89 ? -17.371 -7.332 17.943 1.00 93.75 89 THR A N 1
ATOM 691 C CA . THR A 1 89 ? -18.233 -8.479 18.251 1.00 93.75 89 THR A CA 1
ATOM 692 C C . THR A 1 89 ? -17.543 -9.798 17.874 1.00 93.75 89 THR A C 1
ATOM 694 O O . THR A 1 89 ? -16.834 -9.844 16.861 1.00 93.75 89 THR A O 1
ATOM 697 N N . PRO A 1 90 ? -17.740 -10.888 18.640 1.00 92.56 90 PRO A N 1
ATOM 698 C CA . PRO A 1 90 ? -17.186 -12.200 18.299 1.00 92.56 90 PRO A CA 1
ATOM 699 C C . PRO A 1 90 ? -17.575 -12.666 16.890 1.00 92.56 90 PRO A C 1
ATOM 701 O O . PRO A 1 90 ? -16.756 -13.243 16.178 1.00 92.56 90 PRO A O 1
ATOM 704 N N . GLU A 1 91 ? -18.799 -12.363 16.456 1.00 91.56 91 GLU A N 1
ATOM 705 C CA . GLU A 1 91 ? -19.308 -12.699 15.128 1.00 91.56 91 GLU A CA 1
ATOM 706 C C . GLU A 1 91 ? -18.552 -11.955 14.021 1.00 91.56 91 GLU A C 1
ATOM 708 O O . GLU A 1 91 ? -18.252 -12.538 12.979 1.00 91.56 91 GLU A O 1
ATOM 713 N N . SER A 1 92 ? -18.216 -10.678 14.236 1.00 91.50 92 SER A N 1
ATOM 714 C CA . SER A 1 92 ? -17.393 -9.895 13.304 1.00 91.50 92 SER A CA 1
ATOM 715 C C . SER A 1 92 ? -15.976 -10.448 13.204 1.00 91.50 92 SER A C 1
ATOM 717 O O . SER A 1 92 ? -15.461 -10.618 12.097 1.00 91.50 92 SER A O 1
ATOM 719 N N . VAL A 1 93 ? -15.372 -10.806 14.341 1.00 88.69 93 VAL A N 1
ATOM 720 C CA . VAL A 1 93 ? -14.045 -11.436 14.369 1.00 88.69 93 VAL A CA 1
ATOM 721 C C . VAL A 1 93 ? -14.064 -12.744 13.579 1.00 88.69 93 VAL A C 1
ATOM 723 O O . VAL A 1 93 ? -13.257 -12.901 12.664 1.00 88.69 93 VAL A O 1
ATOM 726 N N . ALA A 1 94 ? -15.027 -13.628 13.852 1.00 89.00 94 ALA A N 1
ATOM 727 C CA . ALA A 1 94 ? -15.164 -14.908 13.161 1.00 89.00 94 ALA A CA 1
ATOM 728 C C . ALA A 1 94 ? -15.361 -14.732 11.646 1.00 89.00 94 ALA A C 1
ATOM 730 O O . ALA A 1 94 ? -14.670 -15.378 10.861 1.00 89.00 94 ALA A O 1
ATOM 731 N N . LYS A 1 95 ? -16.230 -13.802 11.217 1.00 86.88 95 LYS A N 1
ATOM 732 C CA . LYS A 1 95 ? -16.430 -13.491 9.789 1.00 86.88 95 LYS A CA 1
ATOM 733 C C . LYS A 1 95 ? -15.149 -13.011 9.115 1.00 86.88 95 LYS A C 1
ATOM 735 O O . LYS A 1 95 ? -14.870 -13.403 7.984 1.00 86.88 95 LYS A O 1
ATOM 740 N N . ARG A 1 96 ? -14.358 -12.161 9.778 1.00 89.12 96 ARG A N 1
ATOM 741 C CA . ARG A 1 96 ? -13.079 -11.697 9.221 1.00 89.12 96 ARG A CA 1
ATOM 742 C C . ARG A 1 96 ? -12.040 -12.805 9.185 1.00 89.12 96 ARG A C 1
ATOM 744 O O . ARG A 1 96 ? -11.283 -12.874 8.219 1.00 89.12 96 ARG A O 1
ATOM 751 N N . GLU A 1 97 ? -11.974 -13.648 10.208 1.00 84.88 97 GLU A N 1
ATOM 752 C CA . GLU A 1 97 ? -11.071 -14.798 10.240 1.00 84.88 97 GLU A CA 1
ATOM 753 C C . GLU A 1 97 ? -11.416 -15.800 9.141 1.00 84.88 97 GLU A C 1
ATOM 755 O O . GLU A 1 97 ? -10.521 -16.206 8.407 1.00 84.88 97 GLU A O 1
ATOM 760 N N . GLU A 1 98 ? -12.699 -16.109 8.946 1.00 82.62 98 GLU A N 1
ATOM 761 C CA . GLU A 1 98 ? -13.181 -16.958 7.857 1.00 82.62 98 GLU A CA 1
ATOM 762 C C . GLU A 1 98 ? -12.888 -16.330 6.493 1.00 82.62 98 GLU A C 1
ATOM 764 O O . GLU A 1 98 ? -12.273 -16.970 5.645 1.00 82.62 98 GLU A O 1
ATOM 769 N N . ALA A 1 99 ? -13.218 -15.052 6.285 1.00 80.75 99 ALA A N 1
ATOM 770 C CA . ALA A 1 99 ? -12.901 -14.354 5.041 1.00 80.75 99 ALA A CA 1
ATOM 771 C C . ALA A 1 99 ? -11.385 -14.289 4.788 1.00 80.75 99 ALA A C 1
ATOM 773 O O . ALA A 1 99 ? -10.932 -14.370 3.648 1.00 80.75 99 ALA A O 1
ATOM 774 N N . THR A 1 100 ? -10.569 -14.142 5.835 1.00 73.94 100 THR A N 1
ATOM 775 C CA . THR A 1 100 ? -9.100 -14.184 5.742 1.00 73.94 100 THR A CA 1
ATOM 776 C C . THR A 1 100 ? -8.611 -15.587 5.413 1.00 73.94 100 THR A C 1
ATOM 778 O O . THR A 1 100 ? -7.748 -15.737 4.555 1.00 73.94 100 THR A O 1
ATOM 781 N N . ALA A 1 101 ? -9.165 -16.617 6.049 1.00 78.25 101 ALA A N 1
ATOM 782 C CA . ALA A 1 101 ? -8.833 -18.011 5.799 1.00 78.25 101 ALA A CA 1
ATOM 783 C C . ALA A 1 101 ? -9.244 -18.435 4.389 1.00 78.25 101 ALA A C 1
ATOM 785 O O . ALA A 1 101 ? -8.469 -19.104 3.720 1.00 78.25 101 ALA A O 1
ATOM 786 N N . MET A 1 102 ? -10.402 -17.988 3.903 1.00 78.56 102 MET A N 1
ATOM 787 C CA . MET A 1 102 ? -10.894 -18.255 2.555 1.00 78.56 102 MET A CA 1
ATOM 788 C C . MET A 1 102 ? -10.034 -17.550 1.505 1.00 78.56 102 MET A C 1
ATOM 790 O O . MET A 1 102 ? -9.602 -18.199 0.558 1.00 78.56 102 MET A O 1
ATOM 794 N N . ARG A 1 103 ? -9.680 -16.272 1.717 1.00 76.56 103 ARG A N 1
ATOM 795 C CA . ARG A 1 103 ? -8.692 -15.559 0.884 1.00 76.56 103 ARG A CA 1
ATOM 796 C C . ARG A 1 103 ? -7.335 -16.262 0.903 1.00 76.56 103 ARG A C 1
ATOM 798 O O . ARG A 1 103 ? -6.722 -16.460 -0.139 1.00 76.56 103 ARG A 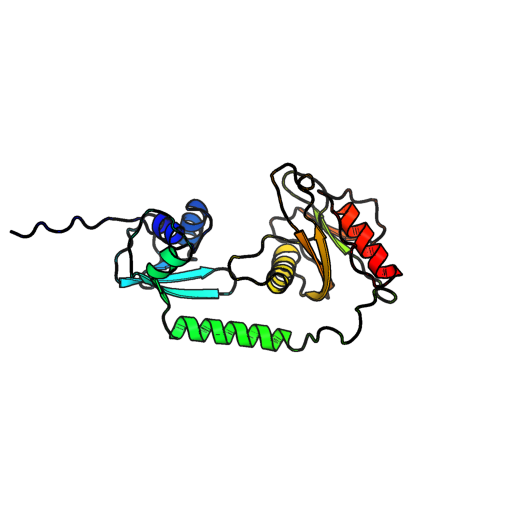O 1
ATOM 805 N N . LYS A 1 104 ? -6.873 -16.692 2.081 1.00 62.28 104 LYS A N 1
ATOM 806 C CA . LYS A 1 104 ? -5.617 -17.433 2.244 1.00 62.28 104 LYS A CA 1
ATOM 807 C C . LYS A 1 104 ? -5.673 -18.800 1.568 1.00 62.28 104 LYS A C 1
ATOM 809 O O . LYS A 1 104 ? -4.665 -19.197 1.013 1.00 62.28 104 LYS A O 1
ATOM 814 N N . ALA A 1 105 ? -6.803 -19.503 1.604 1.00 71.75 105 ALA A N 1
ATOM 815 C CA . ALA A 1 105 ? -6.999 -20.809 0.979 1.00 71.75 105 ALA A CA 1
ATOM 816 C C . ALA A 1 105 ? -7.112 -20.699 -0.547 1.00 71.75 105 ALA A C 1
ATOM 818 O O . ALA A 1 105 ? -6.504 -21.496 -1.254 1.00 71.75 105 ALA A O 1
ATOM 819 N N . GLN A 1 106 ? -7.803 -19.673 -1.052 1.00 64.31 106 GLN A N 1
ATOM 820 C CA . GLN A 1 106 ? -7.803 -19.319 -2.474 1.00 64.31 106 GLN A CA 1
ATOM 821 C C . GLN A 1 106 ? -6.386 -18.972 -2.951 1.00 64.31 106 GLN A C 1
ATOM 823 O O . GLN A 1 106 ? -5.962 -19.445 -4.000 1.00 64.31 106 GLN A O 1
ATOM 828 N N . ASN A 1 107 ? -5.608 -18.269 -2.123 1.00 55.03 107 ASN A N 1
ATOM 829 C CA . ASN A 1 107 ? -4.197 -17.983 -2.387 1.00 55.03 107 ASN A CA 1
ATOM 830 C C . ASN A 1 107 ? -3.246 -19.137 -2.005 1.00 55.03 107 ASN A C 1
ATOM 832 O O . ASN A 1 107 ? -2.063 -19.056 -2.300 1.00 55.03 107 ASN A O 1
ATOM 836 N N . ALA A 1 108 ? -3.697 -20.223 -1.365 1.00 48.03 108 ALA A N 1
ATOM 837 C CA . ALA A 1 108 ? -2.824 -21.326 -0.926 1.00 48.03 108 ALA A CA 1
ATOM 838 C C . ALA A 1 108 ? -2.457 -22.284 -2.073 1.00 48.03 108 ALA A C 1
ATOM 840 O O . ALA A 1 108 ? -1.546 -23.099 -1.926 1.00 48.03 108 ALA A O 1
ATOM 841 N N . GLY A 1 109 ? -3.131 -22.167 -3.223 1.00 44.72 109 GLY A N 1
ATOM 842 C CA . GLY A 1 109 ? -2.663 -22.734 -4.491 1.00 44.72 109 GLY A CA 1
ATOM 843 C C . GLY A 1 109 ? -1.438 -22.004 -5.063 1.00 44.72 109 GLY A C 1
ATOM 844 O O . GLY A 1 109 ? -0.738 -22.562 -5.903 1.00 44.72 109 GLY A O 1
ATOM 845 N N . MET A 1 110 ? -1.148 -20.801 -4.560 1.00 45.00 110 MET A N 1
ATOM 846 C CA . MET A 1 110 ? 0.018 -19.985 -4.886 1.00 45.00 110 MET A CA 1
ATOM 847 C C . MET A 1 110 ? 1.185 -20.418 -3.991 1.00 45.00 110 MET A C 1
ATOM 849 O O . MET A 1 110 ? 1.431 -19.867 -2.915 1.00 45.00 110 MET A O 1
ATOM 853 N N . ARG A 1 111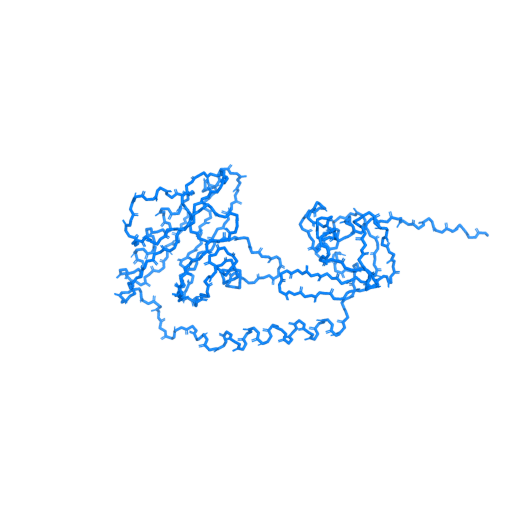 ? 1.871 -21.497 -4.368 1.00 43.31 111 ARG A N 1
ATOM 854 C CA . ARG A 1 111 ? 3.121 -21.865 -3.691 1.00 43.31 111 ARG A CA 1
ATOM 855 C C . ARG A 1 111 ? 4.163 -20.793 -4.031 1.00 43.31 111 ARG A C 1
ATOM 857 O O . ARG A 1 111 ? 4.378 -20.570 -5.219 1.00 43.31 111 ARG A O 1
ATOM 864 N N . PRO A 1 112 ? 4.882 -20.193 -3.060 1.00 42.03 112 PRO A N 1
ATOM 865 C CA . PRO A 1 112 ? 6.146 -19.546 -3.386 1.00 42.03 112 PRO A CA 1
ATOM 866 C C . PRO A 1 112 ? 6.991 -20.619 -4.069 1.00 42.03 112 PRO A C 1
ATOM 868 O O . PRO A 1 112 ? 7.190 -21.689 -3.491 1.00 42.03 112 PRO A O 1
ATOM 871 N N . SER A 1 113 ? 7.394 -20.395 -5.317 1.00 44.75 113 SER A N 1
ATOM 872 C CA . SER A 1 113 ? 8.154 -21.387 -6.072 1.00 44.75 113 SER A CA 1
ATOM 873 C C . SER A 1 113 ? 9.364 -21.839 -5.246 1.00 44.75 113 SER A C 1
ATOM 875 O O . SER A 1 113 ? 10.201 -21.008 -4.891 1.00 44.75 113 SER A O 1
ATOM 877 N N . GLU A 1 114 ? 9.462 -23.132 -4.919 1.00 37.22 114 GLU A N 1
ATOM 878 C CA . GLU A 1 114 ? 10.677 -23.701 -4.332 1.00 37.22 114 GLU A CA 1
ATOM 879 C C . GLU A 1 114 ? 11.801 -23.607 -5.369 1.00 37.22 114 GLU A C 1
ATOM 881 O O . GLU A 1 114 ? 11.842 -24.332 -6.360 1.00 37.22 114 GLU A O 1
ATOM 886 N N . GLY A 1 115 ? 12.681 -22.636 -5.153 1.00 47.22 115 GLY A N 1
ATOM 887 C CA . GLY A 1 115 ? 13.772 -22.272 -6.043 1.00 47.22 115 GLY A CA 1
ATOM 888 C C . GLY A 1 115 ? 13.960 -20.763 -6.002 1.00 47.22 115 GLY A C 1
ATOM 889 O O . GLY A 1 115 ? 12.986 -20.017 -5.963 1.00 47.22 115 GLY A O 1
ATOM 890 N N . ARG A 1 116 ? 15.211 -20.286 -5.988 1.00 47.47 116 ARG A N 1
ATOM 891 C CA . ARG A 1 116 ? 15.496 -18.852 -6.146 1.00 47.47 116 ARG A CA 1
ATOM 892 C C . ARG A 1 116 ? 14.782 -18.405 -7.428 1.00 47.47 116 ARG A C 1
ATOM 894 O O . ARG A 1 116 ? 15.119 -18.954 -8.480 1.00 47.47 116 ARG A O 1
ATOM 901 N N . PRO A 1 117 ? 13.781 -17.510 -7.367 1.00 55.12 117 PRO A N 1
ATOM 902 C CA . PRO A 1 117 ? 12.964 -17.217 -8.529 1.00 55.12 117 PRO A CA 1
ATOM 903 C C . PRO A 1 117 ? 13.870 -16.575 -9.576 1.00 55.12 117 PRO A C 1
ATOM 905 O O . PRO A 1 117 ? 14.365 -15.463 -9.405 1.00 55.12 117 PRO A O 1
ATOM 908 N N . SER A 1 118 ? 14.193 -17.353 -10.608 1.00 56.28 118 SER A N 1
ATOM 909 C CA . SER A 1 118 ? 15.156 -16.977 -11.634 1.00 56.28 118 SER A CA 1
ATOM 910 C C . SER A 1 118 ? 14.386 -16.362 -12.794 1.00 56.28 118 SER A C 1
ATOM 912 O O . SER A 1 118 ? 13.559 -17.031 -13.419 1.00 56.28 118 SER A O 1
ATOM 914 N N . GLY A 1 119 ? 14.684 -15.104 -13.108 1.00 60.50 119 GLY A N 1
ATOM 915 C CA . GLY A 1 119 ? 14.077 -14.396 -14.227 1.00 60.50 119 GLY A CA 1
ATOM 916 C C . GLY A 1 119 ? 14.505 -14.898 -15.616 1.00 60.50 119 GLY A C 1
ATOM 917 O O . GLY A 1 119 ? 13.864 -14.540 -16.598 1.00 60.50 119 GLY A O 1
ATOM 918 N N . ARG A 1 120 ? 15.512 -15.787 -15.717 1.00 56.94 120 ARG A N 1
ATOM 919 C CA . ARG A 1 120 ? 16.162 -16.181 -16.991 1.00 56.94 120 ARG A CA 1
ATOM 920 C C . ARG A 1 120 ? 15.242 -16.741 -18.076 1.00 56.94 120 ARG A C 1
ATOM 922 O O . ARG A 1 120 ? 15.588 -16.652 -19.249 1.00 56.94 120 ARG A O 1
ATOM 929 N N . ASN A 1 121 ? 14.081 -17.283 -17.709 1.00 56.88 121 ASN A N 1
ATOM 930 C CA . ASN A 1 121 ? 13.097 -17.828 -18.653 1.00 56.88 121 ASN A CA 1
ATOM 931 C C . ASN A 1 121 ? 11.757 -17.078 -18.650 1.00 56.88 121 ASN A C 1
ATOM 933 O O . ASN A 1 121 ? 10.795 -17.539 -19.262 1.00 56.88 121 ASN A O 1
ATOM 937 N N . ARG A 1 122 ? 11.670 -15.930 -17.974 1.00 69.62 122 ARG A N 1
ATOM 938 C CA . ARG A 1 122 ? 10.444 -15.134 -17.891 1.00 69.62 122 ARG A CA 1
ATOM 939 C C . ARG A 1 122 ? 10.520 -14.016 -18.923 1.00 69.62 122 ARG A C 1
ATOM 941 O O . ARG A 1 122 ? 11.345 -13.119 -18.817 1.00 69.62 122 ARG A O 1
ATOM 948 N N . ARG A 1 123 ? 9.683 -14.093 -19.957 1.00 65.62 123 ARG A N 1
ATOM 949 C CA . ARG A 1 123 ? 9.526 -13.037 -20.964 1.00 65.62 123 ARG A CA 1
ATOM 950 C C . ARG A 1 123 ? 8.073 -12.600 -20.950 1.00 65.62 123 ARG A C 1
ATOM 952 O O . ARG A 1 123 ? 7.191 -13.388 -21.274 1.00 65.62 123 ARG A O 1
ATOM 959 N N . GLY A 1 124 ? 7.841 -11.369 -20.527 1.00 82.69 124 GLY A N 1
ATOM 960 C CA . GLY A 1 124 ? 6.518 -10.780 -20.415 1.00 82.69 124 GLY A CA 1
ATOM 961 C C . GLY A 1 124 ? 6.620 -9.267 -20.496 1.00 82.69 124 GLY A C 1
ATOM 962 O O . GLY A 1 124 ? 7.673 -8.691 -20.219 1.00 82.69 124 GLY A O 1
ATOM 963 N N . LYS A 1 125 ? 5.517 -8.640 -20.897 1.00 90.94 125 LYS A N 1
ATOM 964 C CA . LYS A 1 125 ? 5.403 -7.185 -20.905 1.00 90.94 125 LYS A CA 1
ATOM 965 C C . LYS A 1 125 ? 5.169 -6.673 -19.490 1.00 90.94 125 LYS A C 1
ATOM 967 O O . LYS A 1 125 ? 4.528 -7.342 -18.682 1.00 90.94 125 LYS A O 1
ATOM 972 N N . VAL A 1 126 ? 5.647 -5.469 -19.216 1.00 94.44 126 VAL A N 1
ATOM 973 C CA . VAL A 1 126 ? 5.394 -4.744 -17.973 1.00 94.44 126 VAL A CA 1
ATOM 974 C C . VAL A 1 126 ? 4.178 -3.846 -18.163 1.00 94.44 126 VAL A C 1
ATOM 976 O O . VAL A 1 126 ? 4.030 -3.188 -19.193 1.00 94.44 126 VAL A O 1
ATOM 979 N N . VAL A 1 127 ? 3.294 -3.828 -17.168 1.00 94.31 127 VAL A N 1
ATOM 980 C CA . VAL A 1 127 ? 2.147 -2.917 -17.138 1.00 94.31 127 VAL A CA 1
ATOM 981 C C . VAL A 1 127 ? 2.601 -1.579 -16.565 1.00 94.31 127 VAL A C 1
ATOM 983 O O . VAL A 1 127 ? 3.168 -1.537 -15.474 1.00 94.31 127 VAL A O 1
ATOM 986 N N . LEU A 1 128 ? 2.320 -0.492 -17.278 1.00 95.12 128 LEU A N 1
ATOM 987 C CA . LEU A 1 128 ? 2.492 0.873 -16.792 1.00 95.12 128 LEU A CA 1
ATOM 988 C C . LEU A 1 128 ? 1.151 1.604 -16.769 1.00 95.12 128 LEU A C 1
ATOM 990 O O . LEU A 1 128 ? 0.312 1.410 -17.650 1.00 95.12 128 LEU A O 1
ATOM 994 N N . ILE A 1 129 ? 0.991 2.481 -15.783 1.00 92.75 129 ILE A N 1
ATOM 995 C CA . ILE A 1 129 ? -0.142 3.394 -15.640 1.00 92.75 129 ILE A CA 1
ATOM 996 C C . ILE A 1 129 ? 0.316 4.838 -15.849 1.00 92.75 129 ILE A C 1
ATOM 998 O O . ILE A 1 129 ? 1.362 5.258 -15.351 1.00 92.75 129 ILE A O 1
ATOM 1002 N N . GLU A 1 130 ? -0.467 5.621 -16.583 1.00 92.50 130 GLU A N 1
ATOM 1003 C CA . GLU A 1 130 ? -0.208 7.051 -16.749 1.00 92.50 130 GLU A CA 1
ATOM 1004 C C . GLU A 1 130 ? -0.734 7.836 -15.537 1.00 92.50 130 GLU A C 1
ATOM 1006 O O . GLU A 1 130 ? -1.928 7.803 -15.215 1.00 92.50 130 GLU A O 1
ATOM 1011 N N . ARG A 1 131 ? 0.151 8.577 -14.858 1.00 88.06 131 ARG A N 1
ATOM 1012 C CA . ARG A 1 131 ? -0.214 9.347 -13.663 1.00 88.06 131 ARG A CA 1
ATOM 1013 C C . ARG A 1 131 ? -1.039 10.583 -14.015 1.00 88.06 131 ARG A C 1
ATOM 1015 O O . ARG A 1 131 ? -0.669 11.385 -14.869 1.00 88.06 131 ARG A O 1
ATOM 1022 N N . ARG A 1 132 ? -2.122 10.801 -13.263 1.00 81.31 132 ARG A N 1
ATOM 1023 C CA . ARG A 1 132 ? -3.004 11.972 -13.414 1.00 81.31 132 ARG A CA 1
ATOM 1024 C C . ARG A 1 132 ? -2.523 13.224 -12.672 1.00 81.31 132 ARG A C 1
ATOM 1026 O O . ARG A 1 132 ? -2.889 14.330 -13.061 1.00 81.31 132 ARG A O 1
ATOM 1033 N N . TYR A 1 133 ? -1.725 13.053 -11.619 1.00 78.69 133 TYR A N 1
ATOM 1034 C CA . TYR A 1 133 ? -1.265 14.131 -10.739 1.00 78.69 133 TYR A CA 1
ATOM 1035 C C . TYR A 1 133 ? 0.248 14.096 -10.554 1.00 78.69 133 TYR A C 1
ATOM 1037 O O . TYR A 1 133 ? 0.847 13.016 -10.535 1.00 78.69 133 TYR A O 1
ATOM 1045 N N . GLU A 1 134 ? 0.833 15.275 -10.341 1.00 75.75 134 GLU A N 1
ATOM 1046 C CA . GLU A 1 134 ? 2.273 15.438 -10.163 1.00 75.75 134 GLU A CA 1
ATOM 1047 C C . GLU A 1 134 ? 2.862 14.553 -9.040 1.00 75.75 134 GLU A C 1
ATOM 1049 O O . GLU A 1 134 ? 2.232 14.366 -7.985 1.00 75.75 134 GLU A O 1
ATOM 1054 N N . PRO A 1 135 ? 4.078 14.006 -9.240 1.00 83.50 135 PRO A N 1
ATOM 1055 C CA . PRO A 1 135 ? 4.900 14.071 -10.462 1.00 83.50 135 PRO A CA 1
ATOM 1056 C C . PRO A 1 135 ? 4.260 13.347 -11.659 1.00 83.50 135 PRO A C 1
ATOM 1058 O O . PRO A 1 135 ? 3.711 12.257 -11.495 1.00 83.50 135 PRO A O 1
ATOM 1061 N N . LEU A 1 136 ? 4.279 13.976 -12.840 1.00 86.44 136 LEU A N 1
ATOM 1062 C CA . LEU A 1 136 ? 3.710 13.411 -14.070 1.00 86.44 136 LEU A CA 1
ATOM 1063 C C . LEU A 1 136 ? 4.647 12.360 -14.678 1.00 86.44 136 LEU A C 1
ATOM 1065 O O . LEU A 1 136 ? 5.849 12.367 -14.423 1.00 86.44 136 LEU A O 1
ATOM 1069 N N . GLY A 1 137 ? 4.087 11.471 -15.496 1.00 91.69 137 GLY A N 1
ATOM 1070 C CA . GLY A 1 137 ? 4.818 10.404 -16.179 1.00 91.69 137 GLY A CA 1
ATOM 1071 C C . GLY A 1 137 ? 4.139 9.047 -16.031 1.00 91.69 137 GLY A C 1
ATOM 1072 O O . GLY A 1 137 ? 3.068 8.925 -15.425 1.00 91.69 137 GLY A O 1
ATOM 1073 N N . TRP A 1 138 ? 4.778 8.024 -16.585 1.00 95.25 138 TRP A N 1
ATOM 1074 C CA . TRP A 1 138 ? 4.344 6.638 -16.466 1.00 95.25 138 TRP A CA 1
ATOM 1075 C C . TRP A 1 138 ? 4.867 6.023 -15.174 1.00 95.25 138 TRP A C 1
ATOM 1077 O O . TRP A 1 138 ? 5.983 6.294 -14.739 1.00 95.25 138 TRP A O 1
ATOM 1087 N N . ALA A 1 139 ? 4.061 5.195 -14.531 1.00 95.19 139 ALA A N 1
ATOM 1088 C CA . ALA A 1 139 ? 4.412 4.561 -13.276 1.00 95.19 139 ALA A CA 1
ATOM 1089 C C . ALA A 1 139 ? 4.080 3.074 -13.303 1.00 95.19 139 ALA A C 1
ATOM 1091 O O . ALA A 1 139 ? 3.247 2.617 -14.079 1.00 95.19 139 ALA A O 1
ATOM 1092 N N . LEU A 1 140 ? 4.750 2.328 -12.431 1.00 95.62 140 LEU A N 1
ATOM 1093 C CA . LEU A 1 140 ? 4.353 0.974 -12.103 1.00 95.62 140 LEU A CA 1
ATOM 1094 C C . LEU A 1 140 ? 3.061 1.065 -11.279 1.00 95.62 140 LEU A C 1
ATOM 1096 O O . LEU A 1 140 ? 2.939 2.013 -10.493 1.00 95.62 140 LEU A O 1
ATOM 1100 N N . PRO A 1 141 ? 2.126 0.119 -11.453 1.00 93.94 141 PRO A N 1
ATOM 1101 C CA . PRO A 1 141 ? 0.938 0.038 -10.618 1.00 93.94 141 PRO A CA 1
ATOM 1102 C C . PRO A 1 141 ? 1.339 -0.180 -9.158 1.00 93.94 141 PRO A C 1
ATOM 1104 O O . PRO A 1 141 ? 2.308 -0.888 -8.860 1.0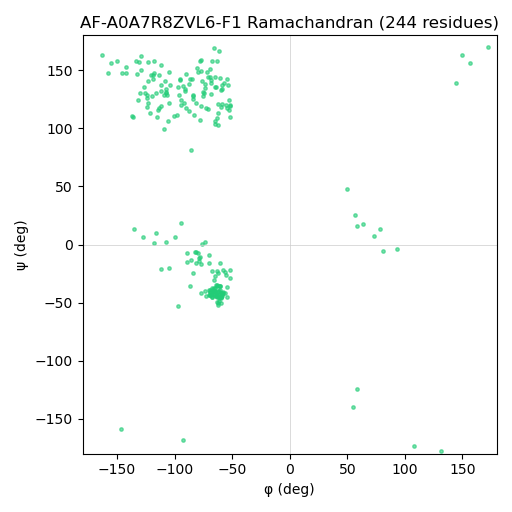0 93.94 141 PRO A O 1
ATOM 1107 N N . GLY A 1 142 ? 0.597 0.432 -8.249 1.00 92.38 142 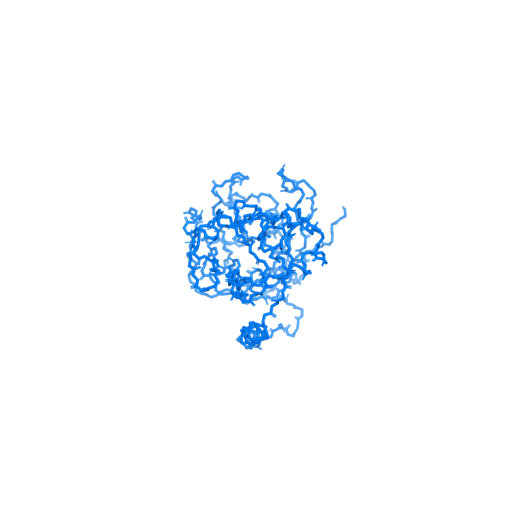GLY A N 1
ATOM 1108 C CA . GLY A 1 142 ? 0.832 0.313 -6.824 1.00 92.38 142 GLY A CA 1
ATOM 1109 C C . GLY A 1 142 ? 0.281 1.483 -6.027 1.00 92.38 142 GLY A C 1
ATOM 1110 O O . GLY A 1 142 ? 0.193 2.616 -6.493 1.00 92.38 142 GLY A O 1
ATOM 1111 N N . GLY A 1 143 ? 0.020 1.209 -4.756 1.00 90.00 143 GLY A N 1
ATOM 1112 C CA . GLY A 1 143 ? -0.528 2.183 -3.830 1.00 90.00 143 GLY A CA 1
ATOM 1113 C C . GLY A 1 143 ? -0.021 1.987 -2.410 1.00 90.00 143 GLY A C 1
ATOM 1114 O O . GLY A 1 143 ? 1.059 1.439 -2.162 1.00 90.00 143 GLY A O 1
ATOM 1115 N N . PHE A 1 144 ? -0.781 2.516 -1.457 1.00 91.44 144 PHE A N 1
ATOM 1116 C CA . PHE A 1 144 ? -0.383 2.517 -0.057 1.00 91.44 144 PHE A CA 1
ATOM 1117 C C . PHE A 1 144 ? -0.798 1.222 0.634 1.00 91.44 144 PHE A C 1
ATOM 1119 O O . PHE A 1 144 ? -1.899 0.713 0.454 1.00 91.44 144 PHE A O 1
ATOM 1126 N N . VAL A 1 145 ? 0.074 0.751 1.520 1.00 88.81 145 VAL A N 1
ATOM 1127 C CA . VAL A 1 145 ? -0.219 -0.375 2.407 1.00 88.81 145 VAL A CA 1
ATOM 1128 C C . VAL A 1 145 ? -1.156 0.100 3.513 1.00 88.81 145 VAL A C 1
ATOM 1130 O O . VAL A 1 145 ? -0.875 1.088 4.206 1.00 88.81 145 VAL A O 1
ATOM 1133 N N . ASP A 1 146 ? -2.264 -0.607 3.698 1.00 82.06 146 ASP A N 1
ATOM 1134 C CA . ASP A 1 146 ? -3.222 -0.296 4.745 1.00 82.06 146 ASP A CA 1
ATOM 1135 C C . ASP A 1 146 ? -2.683 -0.657 6.139 1.00 82.06 146 ASP A C 1
ATOM 1137 O O . ASP A 1 146 ? -1.947 -1.620 6.342 1.00 82.06 146 ASP A O 1
ATOM 1141 N N . VAL A 1 147 ? -3.083 0.092 7.172 1.00 82.06 147 VAL A N 1
ATOM 1142 C CA . VAL A 1 147 ? -2.726 -0.272 8.556 1.00 82.06 147 VAL A CA 1
ATOM 1143 C C . VAL A 1 147 ? -3.331 -1.634 8.901 1.00 82.06 147 VAL A C 1
ATOM 1145 O O . VAL A 1 147 ? -4.559 -1.766 8.884 1.00 82.06 147 VAL A O 1
ATOM 1148 N N . GLY A 1 148 ? -2.470 -2.588 9.263 1.00 87.44 148 GLY A N 1
ATOM 1149 C CA . GLY A 1 148 ? -2.828 -3.985 9.534 1.00 87.44 148 GLY A CA 1
ATOM 1150 C C . GLY A 1 148 ? -2.698 -4.911 8.319 1.00 87.44 148 GLY A C 1
ATOM 1151 O O . GLY A 1 148 ? -2.878 -6.116 8.465 1.00 87.44 148 GLY A O 1
ATOM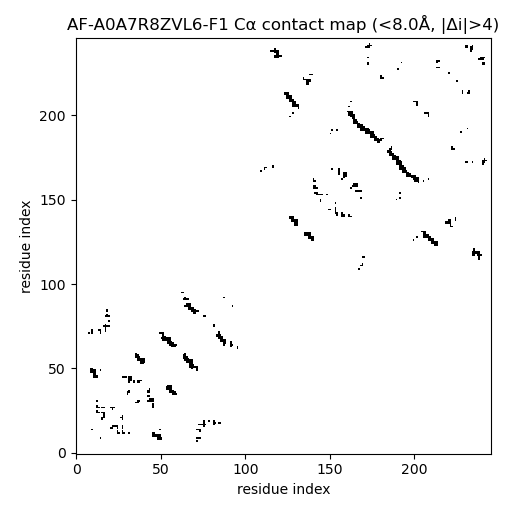 1152 N N . GLU A 1 149 ? -2.367 -4.370 7.146 1.00 90.44 149 GLU A N 1
ATOM 1153 C CA . GLU A 1 149 ? -2.177 -5.115 5.905 1.00 90.44 149 GLU A CA 1
ATOM 1154 C C . GLU A 1 149 ? -0.715 -5.563 5.739 1.00 90.44 149 GLU A C 1
ATOM 1156 O O . GLU A 1 149 ? 0.225 -4.885 6.163 1.00 90.44 149 GLU A O 1
ATOM 1161 N N . ARG A 1 150 ? -0.518 -6.729 5.118 1.00 94.69 150 ARG A N 1
ATOM 1162 C CA . ARG A 1 150 ? 0.804 -7.205 4.688 1.00 94.69 150 ARG A CA 1
ATOM 1163 C C . ARG A 1 150 ? 1.199 -6.553 3.362 1.00 94.69 150 ARG A C 1
ATOM 1165 O O . ARG A 1 150 ? 0.332 -6.271 2.541 1.00 94.69 150 ARG A O 1
ATOM 1172 N N . LEU A 1 151 ? 2.499 -6.393 3.112 1.00 95.38 151 LEU A N 1
ATOM 1173 C CA . LEU A 1 151 ? 3.008 -5.821 1.856 1.00 95.38 151 LEU A CA 1
ATOM 1174 C C . LEU A 1 151 ? 2.538 -6.615 0.629 1.00 95.38 151 LEU A C 1
ATOM 1176 O O . LEU A 1 151 ? 2.123 -6.039 -0.370 1.00 95.38 151 LEU A O 1
ATOM 1180 N N . GLU A 1 152 ? 2.560 -7.941 0.738 1.00 96.81 152 GLU A N 1
ATOM 1181 C CA . GLU A 1 152 ? 2.125 -8.865 -0.303 1.00 96.81 152 GLU A CA 1
ATOM 1182 C C . GLU A 1 152 ? 0.632 -8.696 -0.607 1.00 96.81 152 GLU A C 1
ATOM 1184 O O . GLU A 1 152 ? 0.222 -8.644 -1.763 1.00 96.81 152 GLU A O 1
ATOM 1189 N N . SER A 1 153 ? -0.189 -8.568 0.440 1.00 94.50 153 SER A N 1
ATOM 1190 C CA . SER A 1 153 ? -1.632 -8.358 0.294 1.00 94.50 153 SER A CA 1
ATOM 1191 C C . SER A 1 153 ? -1.943 -7.016 -0.363 1.00 94.50 153 SER A C 1
ATOM 1193 O O . SER A 1 153 ? -2.796 -6.974 -1.246 1.00 94.50 153 SER A O 1
ATOM 1195 N N . ALA A 1 154 ? -1.208 -5.962 0.005 1.00 92.62 154 ALA A N 1
ATOM 1196 C CA . ALA A 1 154 ? -1.332 -4.653 -0.623 1.00 92.62 154 ALA A CA 1
ATOM 1197 C C . ALA A 1 154 ? -0.994 -4.724 -2.118 1.00 92.62 154 ALA A C 1
ATOM 1199 O O . ALA A 1 154 ? -1.788 -4.283 -2.936 1.00 92.62 154 ALA A O 1
ATOM 1200 N N . ALA A 1 155 ? 0.127 -5.345 -2.498 1.00 95.56 155 ALA A N 1
ATOM 1201 C CA . ALA A 1 155 ? 0.527 -5.451 -3.903 1.00 95.56 155 ALA A CA 1
ATOM 1202 C C . ALA A 1 155 ? -0.526 -6.168 -4.772 1.00 95.56 155 ALA A C 1
ATOM 1204 O O . ALA A 1 155 ? -0.838 -5.704 -5.868 1.00 95.56 155 ALA A O 1
ATOM 1205 N N . VAL A 1 156 ? -1.116 -7.262 -4.273 1.00 94.81 156 VAL A N 1
ATOM 1206 C CA . VAL A 1 156 ? -2.189 -7.988 -4.980 1.00 94.81 156 VAL A CA 1
ATOM 1207 C C . VAL A 1 156 ? -3.472 -7.156 -5.063 1.00 94.81 156 VAL A C 1
ATOM 1209 O O . VAL A 1 156 ? -4.105 -7.112 -6.118 1.00 94.81 156 VAL A O 1
ATOM 1212 N N . ARG A 1 157 ? -3.862 -6.486 -3.969 1.00 93.94 157 ARG A N 1
ATOM 1213 C CA . ARG A 1 157 ? -5.048 -5.618 -3.942 1.00 93.94 157 ARG A CA 1
ATOM 1214 C C . ARG A 1 157 ? -4.903 -4.454 -4.919 1.00 93.94 157 ARG A C 1
ATOM 1216 O O . ARG A 1 157 ? -5.796 -4.258 -5.731 1.00 93.94 157 ARG A O 1
ATOM 1223 N N . GLU A 1 158 ? -3.790 -3.730 -4.869 1.00 93.00 158 GLU A N 1
ATOM 1224 C CA . GLU A 1 158 ? -3.529 -2.569 -5.728 1.00 93.00 158 GLU A CA 1
ATOM 1225 C C . GLU A 1 158 ? -3.492 -2.969 -7.210 1.00 93.00 158 GLU A C 1
ATOM 1227 O O . GLU A 1 158 ? -4.088 -2.296 -8.042 1.00 93.00 158 GLU A O 1
ATOM 1232 N N . ALA A 1 159 ? -2.894 -4.116 -7.558 1.00 91.81 159 ALA A N 1
ATOM 1233 C CA . ALA A 1 159 ? -2.941 -4.615 -8.935 1.00 91.81 159 ALA A CA 1
ATOM 1234 C C . ALA A 1 159 ? -4.381 -4.905 -9.405 1.00 91.81 159 ALA A C 1
ATOM 1236 O O . ALA A 1 159 ? -4.756 -4.586 -10.537 1.00 91.81 159 ALA A O 1
ATOM 1237 N N . LYS A 1 160 ? -5.222 -5.464 -8.531 1.00 89.12 160 LYS A N 1
ATOM 1238 C CA . LYS A 1 160 ? -6.633 -5.703 -8.851 1.00 89.12 160 LYS A CA 1
ATOM 1239 C C . LYS A 1 160 ? -7.428 -4.401 -8.954 1.00 89.12 160 LYS A C 1
ATOM 1241 O O . LYS A 1 160 ? -8.259 -4.278 -9.848 1.00 89.12 160 LYS A O 1
ATOM 1246 N N . GLU A 1 161 ? -7.181 -3.449 -8.060 1.00 85.38 161 GLU A N 1
ATOM 1247 C CA . GLU A 1 161 ? -7.890 -2.169 -7.997 1.00 85.38 161 GLU A CA 1
ATOM 1248 C C . GLU A 1 161 ? -7.495 -1.229 -9.141 1.00 85.38 161 GLU A C 1
ATOM 1250 O O . GLU A 1 161 ? -8.384 -0.646 -9.748 1.00 85.38 161 GLU A O 1
ATOM 1255 N N . GLU A 1 162 ? -6.207 -1.099 -9.473 1.00 86.81 162 GLU A N 1
ATOM 1256 C CA . GLU A 1 162 ? -5.727 -0.117 -10.456 1.00 86.81 162 GLU A CA 1
ATOM 1257 C C . GLU A 1 162 ? -5.762 -0.619 -11.903 1.00 86.81 162 GLU A C 1
ATOM 1259 O O . GLU A 1 162 ? -6.017 0.168 -12.822 1.00 86.81 162 GLU A O 1
ATOM 1264 N N . ILE A 1 163 ? -5.482 -1.910 -12.121 1.00 88.19 163 ILE A N 1
ATOM 1265 C CA . ILE A 1 163 ? -5.297 -2.476 -13.470 1.00 88.19 163 ILE A CA 1
ATOM 1266 C C . ILE A 1 163 ? -6.157 -3.712 -13.752 1.00 88.19 163 ILE A C 1
ATOM 1268 O O . ILE A 1 163 ? -6.017 -4.324 -14.815 1.00 88.19 163 ILE A O 1
ATOM 1272 N N . SER A 1 164 ? -7.065 -4.072 -12.838 1.00 87.56 164 SER A N 1
ATOM 1273 C CA . SER A 1 164 ? -7.990 -5.207 -12.978 1.00 87.56 164 SER A CA 1
ATOM 1274 C C . SER A 1 164 ? -7.304 -6.558 -13.224 1.00 87.56 164 SER A C 1
ATOM 1276 O O . SER A 1 164 ? -7.907 -7.455 -13.815 1.00 87.56 164 SER A O 1
ATOM 1278 N N . LEU A 1 165 ? -6.048 -6.716 -12.793 1.00 84.19 165 LEU A N 1
ATOM 1279 C CA . LEU A 1 165 ? -5.307 -7.967 -12.946 1.00 84.19 165 LEU A CA 1
ATOM 1280 C C . LEU A 1 165 ? -5.236 -8.734 -11.628 1.00 84.19 165 LEU A C 1
ATOM 1282 O O . LEU A 1 165 ? -4.947 -8.170 -10.573 1.00 84.19 165 LEU A O 1
ATOM 1286 N N . GLU A 1 166 ? -5.443 -10.046 -11.711 1.00 86.00 166 GLU A N 1
ATOM 1287 C CA . GLU A 1 166 ? -5.064 -10.965 -10.642 1.00 86.00 166 GLU A CA 1
ATOM 1288 C C . GLU A 1 166 ? -3.589 -11.324 -10.819 1.00 86.00 166 GLU A C 1
ATOM 1290 O O . GLU A 1 166 ? -3.152 -11.674 -11.920 1.00 86.00 166 GLU A O 1
ATOM 1295 N N . VAL A 1 167 ? -2.815 -11.175 -9.742 1.00 86.62 167 VAL A N 1
ATOM 1296 C CA . VAL A 1 167 ? -1.356 -11.303 -9.769 1.00 86.62 167 VAL A CA 1
ATOM 1297 C C . VAL A 1 167 ? -0.899 -12.354 -8.767 1.00 86.62 167 VAL A C 1
ATOM 1299 O O . VAL A 1 167 ? -1.228 -12.286 -7.582 1.00 86.62 167 VAL A O 1
ATOM 1302 N N . GLU A 1 168 ? -0.079 -13.281 -9.246 1.00 89.25 168 GLU A N 1
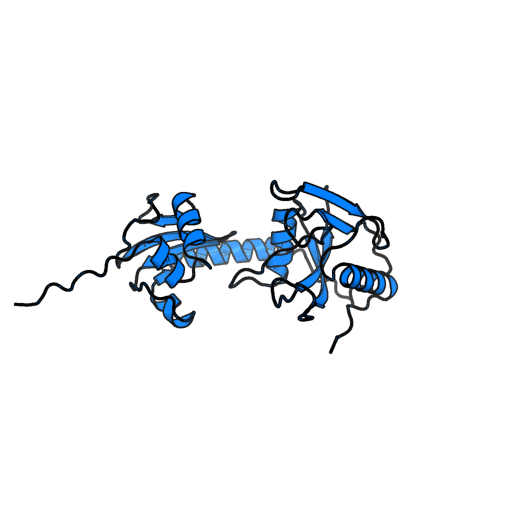ATOM 1303 C CA . GLU A 1 168 ? 0.725 -14.193 -8.444 1.00 89.25 168 GLU A CA 1
ATOM 1304 C C . GLU A 1 168 ? 2.060 -13.540 -8.106 1.00 89.25 168 GLU A C 1
ATOM 1306 O O . GLU A 1 168 ? 2.866 -13.281 -8.997 1.00 89.25 168 GLU A O 1
ATOM 1311 N N . LEU A 1 169 ? 2.326 -13.273 -6.826 1.00 92.31 169 LEU A N 1
ATOM 1312 C CA . LEU A 1 169 ? 3.616 -12.713 -6.429 1.00 92.31 169 LEU A CA 1
ATOM 1313 C C . LEU A 1 169 ? 4.711 -13.778 -6.468 1.00 92.31 169 LEU A C 1
ATOM 1315 O O . LEU A 1 169 ? 4.596 -14.847 -5.877 1.00 92.31 169 LEU A O 1
ATOM 1319 N N . VAL A 1 170 ? 5.816 -13.422 -7.110 1.00 90.81 170 VAL A N 1
ATOM 1320 C CA . VAL A 1 170 ? 6.974 -14.289 -7.327 1.00 90.81 170 VAL A CA 1
ATOM 1321 C C . VAL A 1 170 ? 8.028 -14.016 -6.263 1.00 90.81 170 VAL A C 1
ATOM 1323 O O . VAL A 1 170 ? 8.492 -14.929 -5.583 1.00 90.81 170 VAL A O 1
ATOM 1326 N N . CYS A 1 171 ? 8.414 -12.748 -6.098 1.00 92.25 171 CYS A N 1
ATOM 1327 C CA . CYS A 1 171 ? 9.347 -12.317 -5.060 1.00 92.25 171 CYS A CA 1
ATOM 1328 C C . CYS A 1 171 ? 9.309 -10.808 -4.827 1.00 92.25 171 CYS A C 1
ATOM 1330 O O . CYS A 1 171 ? 8.892 -10.038 -5.692 1.00 92.25 171 CYS A O 1
ATOM 1332 N N . LEU A 1 172 ? 9.844 -10.380 -3.683 1.00 96.62 172 LEU A N 1
ATOM 1333 C CA . LEU A 1 172 ? 10.223 -8.988 -3.456 1.00 96.62 172 LEU A CA 1
ATOM 1334 C C . LEU A 1 172 ? 11.469 -8.664 -4.299 1.00 96.62 172 LEU A C 1
ATOM 1336 O O . LEU A 1 172 ? 12.530 -9.244 -4.075 1.00 96.62 172 LEU A O 1
ATOM 1340 N N . LEU A 1 173 ? 11.342 -7.744 -5.258 1.00 96.88 173 LEU A N 1
ATOM 1341 C CA . LEU A 1 173 ? 12.467 -7.239 -6.049 1.00 96.88 173 LEU A CA 1
ATOM 1342 C C . LEU A 1 173 ? 13.383 -6.364 -5.198 1.00 96.88 173 LEU A C 1
ATOM 1344 O O . LEU A 1 173 ? 14.597 -6.472 -5.309 1.00 96.88 173 LEU A O 1
ATOM 1348 N N . GLY A 1 174 ? 12.822 -5.488 -4.370 1.00 97.06 174 GLY A N 1
ATOM 1349 C CA . GLY A 1 174 ? 13.619 -4.585 -3.551 1.00 97.06 174 GLY A CA 1
ATOM 1350 C C . GLY A 1 174 ? 12.796 -3.542 -2.813 1.00 97.06 174 GLY A C 1
ATOM 1351 O O . GLY A 1 174 ? 11.607 -3.358 -3.076 1.00 97.06 174 GLY A O 1
ATOM 1352 N N . CYS A 1 175 ? 13.467 -2.846 -1.899 1.00 97.06 175 CYS A N 1
ATOM 1353 C CA . CYS A 1 175 ? 12.938 -1.678 -1.208 1.00 97.06 175 CYS A CA 1
ATOM 1354 C C . CYS A 1 175 ? 13.670 -0.428 -1.702 1.00 97.06 175 CYS A C 1
ATOM 1356 O O . CYS A 1 175 ? 14.899 -0.378 -1.695 1.00 97.06 175 CYS A O 1
ATOM 1358 N N . TYR A 1 176 ? 12.903 0.580 -2.103 1.00 97.62 176 TYR A N 1
ATOM 1359 C CA . TYR A 1 176 ? 13.390 1.844 -2.643 1.00 97.62 176 TYR A CA 1
ATOM 1360 C C . TYR A 1 176 ? 13.000 2.952 -1.672 1.00 97.62 176 TYR A C 1
ATOM 1362 O O . TYR A 1 176 ? 11.815 3.231 -1.479 1.00 97.62 176 TYR A O 1
ATOM 1370 N N . SER A 1 177 ? 13.996 3.514 -0.992 1.00 95.88 177 SER A N 1
ATOM 1371 C CA . SER A 1 177 ? 13.804 4.376 0.181 1.00 95.88 177 SER A CA 1
ATOM 1372 C C . SER A 1 177 ? 14.660 5.639 0.169 1.00 95.88 177 SER A C 1
ATOM 1374 O O . SER A 1 177 ? 14.781 6.277 1.216 1.00 95.88 177 SER A O 1
ATOM 1376 N N . ASP A 1 178 ? 15.269 5.973 -0.972 1.00 95.88 178 ASP A N 1
ATOM 1377 C CA . ASP A 1 178 ? 16.026 7.215 -1.139 1.00 95.88 178 ASP A CA 1
ATOM 1378 C C . ASP A 1 178 ? 15.139 8.408 -0.730 1.00 95.88 178 ASP A C 1
ATOM 1380 O O . ASP A 1 178 ? 14.024 8.526 -1.246 1.00 95.88 178 ASP A O 1
ATOM 1384 N N . PRO A 1 179 ? 15.562 9.265 0.217 1.00 93.50 179 PRO A N 1
ATOM 1385 C CA . PRO A 1 179 ? 14.784 10.429 0.631 1.00 93.50 179 PRO A CA 1
ATOM 1386 C C . PRO A 1 179 ? 14.393 11.374 -0.513 1.00 93.50 179 PRO A C 1
ATOM 1388 O O . PRO A 1 179 ? 13.364 12.039 -0.402 1.00 93.50 179 PRO A O 1
ATOM 1391 N N . GLU A 1 180 ? 15.165 11.414 -1.602 1.00 93.75 180 GLU A N 1
ATOM 1392 C CA . GLU A 1 180 ? 14.947 12.308 -2.745 1.00 93.75 180 GLU A CA 1
ATOM 1393 C C . GLU A 1 180 ? 14.027 11.717 -3.825 1.00 93.75 180 GLU A C 1
ATOM 1395 O O . GLU A 1 180 ? 13.618 12.429 -4.744 1.00 93.75 180 GLU A O 1
ATOM 1400 N N . ARG A 1 181 ? 13.636 10.437 -3.720 1.00 94.00 181 ARG A N 1
ATOM 1401 C CA . ARG A 1 181 ? 12.845 9.758 -4.768 1.00 94.00 181 ARG A CA 1
ATOM 1402 C C . ARG A 1 181 ? 11.463 10.359 -5.019 1.00 94.00 181 ARG A C 1
ATOM 1404 O O . ARG A 1 181 ? 10.889 10.169 -6.091 1.00 94.00 181 ARG A O 1
ATOM 1411 N N . ASP A 1 182 ? 10.910 11.047 -4.024 1.00 91.75 182 ASP A N 1
ATOM 1412 C CA . ASP A 1 182 ? 9.642 11.760 -4.128 1.00 91.75 182 ASP A CA 1
ATOM 1413 C C . ASP A 1 182 ? 9.760 13.130 -3.456 1.00 91.75 182 ASP A C 1
ATOM 1415 O O . ASP A 1 182 ? 9.816 13.247 -2.231 1.00 91.75 182 ASP A O 1
ATOM 1419 N N . ALA A 1 183 ? 9.737 14.184 -4.271 1.00 87.56 183 ALA A N 1
ATOM 1420 C CA . ALA A 1 183 ? 9.842 15.567 -3.813 1.00 87.56 183 ALA A CA 1
ATOM 1421 C C . ALA A 1 183 ? 8.717 15.991 -2.846 1.00 87.56 183 ALA A C 1
ATOM 1423 O O . ALA A 1 183 ? 8.836 17.009 -2.165 1.00 87.56 183 ALA A O 1
ATOM 1424 N N . ARG A 1 184 ? 7.613 15.236 -2.769 1.00 86.81 184 ARG A N 1
ATOM 1425 C CA . ARG A 1 184 ? 6.482 15.528 -1.872 1.00 86.81 184 ARG A CA 1
ATOM 1426 C C . ARG A 1 184 ? 6.730 15.055 -0.438 1.00 86.81 184 ARG A C 1
ATOM 1428 O O . ARG A 1 184 ? 6.004 15.469 0.466 1.00 86.81 184 ARG A O 1
ATOM 1435 N N . GLY A 1 185 ? 7.718 14.187 -0.226 1.00 86.62 185 GLY A N 1
ATOM 1436 C CA . GLY A 1 185 ? 8.106 13.697 1.091 1.00 86.62 185 GLY A CA 1
ATOM 1437 C C . GLY A 1 185 ? 8.680 12.285 1.064 1.00 86.62 185 GLY A C 1
ATOM 1438 O O . GLY A 1 185 ? 8.469 11.515 0.126 1.00 86.62 185 GLY A O 1
ATOM 1439 N N . HIS A 1 186 ? 9.369 11.925 2.150 1.00 91.19 186 HIS A N 1
ATOM 1440 C CA . HIS A 1 186 ? 10.049 10.637 2.262 1.00 91.19 186 HIS A CA 1
ATOM 1441 C C . HIS A 1 186 ? 9.059 9.471 2.187 1.00 91.19 186 HIS A C 1
ATOM 1443 O O . HIS A 1 186 ? 8.229 9.272 3.076 1.00 91.19 186 HIS A O 1
ATOM 1449 N N . THR A 1 187 ? 9.164 8.701 1.107 1.00 91.50 187 THR A N 1
ATOM 1450 C CA . THR A 1 187 ? 8.297 7.560 0.813 1.00 91.50 187 THR A CA 1
ATOM 1451 C C . THR A 1 187 ? 9.156 6.338 0.550 1.00 91.50 187 THR A C 1
ATOM 1453 O O . THR A 1 187 ? 10.116 6.427 -0.204 1.00 91.50 187 THR A O 1
ATOM 1456 N N . VAL A 1 188 ? 8.787 5.187 1.111 1.00 95.06 188 VAL A N 1
ATOM 1457 C CA . VAL A 1 188 ? 9.443 3.903 0.835 1.00 95.06 188 VAL A CA 1
ATOM 1458 C C . VAL A 1 188 ? 8.524 3.041 -0.022 1.00 95.06 188 VAL A C 1
ATOM 1460 O O . VAL A 1 188 ? 7.356 2.866 0.322 1.00 95.06 188 VAL A O 1
ATOM 1463 N N . SER A 1 189 ? 9.052 2.481 -1.108 1.00 96.88 189 SER A N 1
ATOM 1464 C CA . SER A 1 189 ? 8.335 1.544 -1.976 1.00 96.88 189 SER A CA 1
ATOM 1465 C C . SER A 1 189 ? 8.967 0.155 -1.893 1.00 96.88 189 SER A C 1
ATOM 1467 O O . SER A 1 189 ? 10.129 -0.023 -2.251 1.00 96.88 189 SER A O 1
ATOM 1469 N N . ALA A 1 190 ? 8.201 -0.832 -1.427 1.00 97.81 190 ALA A N 1
ATOM 1470 C CA . ALA A 1 190 ? 8.542 -2.247 -1.558 1.00 97.81 190 ALA A CA 1
ATOM 1471 C C . ALA A 1 190 ? 7.948 -2.766 -2.873 1.00 97.81 190 ALA A C 1
ATOM 1473 O O . ALA A 1 190 ? 6.733 -2.730 -3.054 1.00 97.81 190 ALA A O 1
ATOM 1474 N N . VAL A 1 191 ? 8.797 -3.207 -3.800 1.00 98.19 191 VAL A N 1
ATOM 1475 C CA . VAL A 1 191 ? 8.380 -3.603 -5.151 1.00 98.19 191 VAL A CA 1
ATOM 1476 C C . VAL A 1 191 ? 8.428 -5.112 -5.280 1.00 98.19 191 VAL A C 1
ATOM 1478 O O . VAL A 1 191 ? 9.461 -5.725 -5.009 1.00 98.19 191 VAL A O 1
ATOM 1481 N N . PHE A 1 192 ? 7.335 -5.706 -5.746 1.00 97.31 192 PHE A N 1
ATOM 1482 C CA . PHE A 1 192 ? 7.252 -7.131 -6.035 1.00 97.31 192 PHE A CA 1
ATOM 1483 C C . PHE A 1 192 ? 7.301 -7.392 -7.537 1.00 97.31 192 PHE A C 1
ATOM 1485 O O . PHE A 1 192 ? 6.800 -6.605 -8.336 1.00 97.31 192 PHE A O 1
ATOM 1492 N N . ILE A 1 193 ? 7.876 -8.532 -7.902 1.00 95.06 193 ILE A N 1
ATOM 1493 C CA . ILE A 1 193 ? 7.668 -9.151 -9.208 1.00 95.06 193 ILE A CA 1
ATOM 1494 C C . ILE A 1 193 ? 6.491 -10.104 -9.065 1.00 95.06 193 ILE A C 1
ATOM 1496 O O . ILE A 1 193 ? 6.447 -10.883 -8.110 1.00 95.06 193 ILE A O 1
ATOM 1500 N N . GLY A 1 194 ? 5.567 -10.060 -10.018 1.00 92.00 194 GLY A N 1
ATOM 1501 C CA 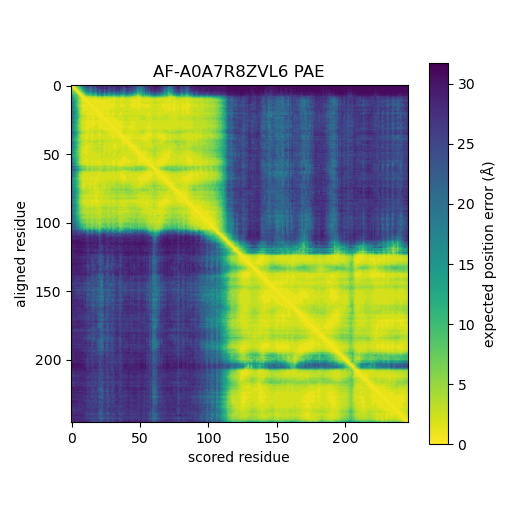. GLY A 1 194 ? 4.446 -10.982 -10.078 1.00 92.00 194 GLY A CA 1
ATOM 1502 C C . GLY A 1 194 ? 4.100 -11.379 -11.506 1.00 92.00 194 GLY A C 1
ATOM 1503 O O . GLY A 1 194 ? 4.361 -10.626 -12.444 1.00 92.00 194 GLY A O 1
ATOM 1504 N N . ASP A 1 195 ? 3.525 -12.567 -11.649 1.00 88.81 195 ASP A N 1
ATOM 1505 C CA . ASP A 1 195 ? 2.920 -13.032 -12.890 1.00 88.81 195 ASP A CA 1
ATOM 1506 C C . ASP A 1 195 ? 1.448 -12.639 -12.898 1.00 88.81 195 ASP A C 1
ATOM 1508 O O . ASP A 1 195 ? 0.727 -12.862 -11.927 1.00 88.81 195 ASP A O 1
ATOM 1512 N N . ALA A 1 196 ? 0.995 -12.054 -14.000 1.00 85.25 196 ALA A N 1
ATOM 1513 C CA . ALA A 1 196 ? -0.390 -11.654 -14.172 1.00 85.25 196 ALA A CA 1
ATOM 1514 C C . ALA A 1 196 ? -0.969 -12.317 -15.420 1.00 85.25 196 ALA A C 1
ATOM 1516 O O . ALA A 1 196 ? -0.296 -12.421 -16.449 1.00 85.25 196 ALA A O 1
ATOM 1517 N N . GLN A 1 197 ? -2.228 -12.743 -15.340 1.00 76.62 197 GLN A N 1
ATOM 1518 C CA . GLN A 1 197 ? -2.980 -13.240 -16.490 1.00 76.62 197 GLN A CA 1
ATOM 1519 C C . GLN A 1 197 ? -4.191 -12.348 -16.757 1.00 76.62 197 GLN A C 1
ATOM 1521 O O . GLN A 1 197 ? -4.791 -11.792 -15.841 1.00 76.62 197 GLN A O 1
ATOM 1526 N N . GLY A 1 198 ? -4.562 -12.234 -18.032 1.00 76.56 198 GLY A N 1
ATOM 1527 C CA . GLY A 1 198 ? -5.693 -11.424 -18.477 1.00 76.56 198 GLY A CA 1
ATOM 1528 C C . GLY A 1 198 ? -5.275 -10.154 -19.214 1.00 76.56 198 GLY A C 1
ATOM 1529 O O . GLY A 1 198 ? -4.110 -9.954 -19.560 1.00 76.56 198 GLY A O 1
ATOM 1530 N N . LYS A 1 199 ? -6.265 -9.309 -19.513 1.00 76.88 199 LYS A N 1
ATOM 1531 C CA . LYS A 1 199 ? -6.068 -8.032 -20.201 1.00 76.88 199 LYS A CA 1
ATOM 1532 C C . LYS A 1 199 ? -6.187 -6.905 -19.174 1.00 76.88 199 LYS A C 1
ATOM 1534 O O . LYS A 1 199 ? -7.249 -6.802 -18.564 1.00 76.88 199 LYS A O 1
ATOM 1539 N N . PRO A 1 200 ? -5.157 -6.063 -18.995 1.00 79.88 200 PRO A N 1
ATOM 1540 C CA . PRO A 1 200 ? -5.237 -4.992 -18.020 1.00 79.88 200 PRO A CA 1
ATOM 1541 C C . PRO A 1 200 ? -6.256 -3.940 -18.455 1.00 79.88 200 PRO A C 1
ATOM 1543 O O . PRO A 1 200 ? -6.332 -3.578 -19.635 1.00 79.88 200 PRO A O 1
ATOM 1546 N N . VAL A 1 201 ? -7.026 -3.454 -17.487 1.00 77.06 201 VAL A N 1
ATOM 1547 C CA . VAL A 1 201 ? -8.030 -2.402 -17.665 1.00 77.06 201 VAL A CA 1
ATOM 1548 C C . VAL A 1 201 ? -7.821 -1.367 -16.574 1.00 77.06 201 VAL A C 1
ATOM 1550 O O . VAL A 1 201 ? -7.806 -1.709 -15.394 1.00 77.06 201 VAL A O 1
ATOM 1553 N N . ALA A 1 202 ? -7.643 -0.113 -16.988 1.00 68.44 202 ALA A N 1
ATOM 1554 C CA . ALA A 1 202 ? -7.453 1.010 -16.082 1.00 68.44 202 ALA A CA 1
ATOM 1555 C C . ALA A 1 202 ? -8.706 1.211 -15.235 1.00 68.44 202 ALA A C 1
ATOM 1557 O O . ALA A 1 202 ? -9.815 1.215 -15.774 1.00 68.44 202 ALA A O 1
ATOM 1558 N N . ALA A 1 203 ? -8.529 1.421 -13.934 1.00 62.84 203 ALA A N 1
ATOM 1559 C CA . ALA A 1 203 ? -9.579 2.007 -13.115 1.00 62.84 203 ALA A CA 1
ATOM 1560 C C . ALA A 1 203 ? -9.896 3.441 -13.572 1.00 62.84 203 ALA A C 1
ATOM 1562 O O . ALA A 1 203 ? -9.038 4.110 -14.151 1.00 62.84 203 ALA A O 1
ATOM 1563 N N . ASP A 1 204 ? -11.097 3.933 -13.243 1.00 55.12 204 ASP A N 1
ATOM 1564 C CA . ASP A 1 204 ? -11.616 5.257 -13.645 1.00 55.12 204 ASP A CA 1
ATOM 1565 C C . ASP A 1 204 ? -10.665 6.442 -13.343 1.00 55.12 204 ASP A C 1
ATOM 1567 O O . ASP A 1 204 ? -10.763 7.506 -13.963 1.00 55.12 204 ASP A O 1
ATOM 1571 N N . ASP A 1 205 ? -9.729 6.276 -12.402 1.00 51.25 205 ASP A N 1
ATOM 1572 C CA . ASP A 1 205 ? -8.784 7.311 -11.976 1.00 51.25 205 ASP A CA 1
ATOM 1573 C C . ASP A 1 205 ? -7.463 7.355 -12.779 1.00 51.25 205 ASP A C 1
ATOM 1575 O O . ASP A 1 205 ? -6.759 8.374 -12.724 1.00 51.25 205 ASP A O 1
ATOM 1579 N N . ALA A 1 206 ? -7.134 6.316 -13.560 1.00 55.66 206 ALA A N 1
ATOM 1580 C CA . ALA A 1 206 ? -5.954 6.264 -14.429 1.00 55.66 206 ALA A CA 1
ATOM 1581 C C . ALA A 1 206 ? -6.312 6.651 -15.876 1.00 55.66 206 ALA A C 1
ATOM 1583 O O . ALA A 1 206 ? -7.313 6.203 -16.425 1.00 55.66 206 ALA A O 1
ATOM 1584 N N . LYS A 1 207 ? -5.489 7.496 -16.520 1.00 65.00 207 LYS A N 1
ATOM 1585 C CA . LYS A 1 207 ? -5.768 7.974 -17.891 1.00 65.00 207 LYS A CA 1
ATOM 1586 C C . LYS A 1 207 ? -5.631 6.865 -18.934 1.00 65.00 207 LYS A C 1
ATOM 1588 O O . LYS A 1 207 ? -6.463 6.768 -19.832 1.00 65.00 207 LYS A O 1
ATOM 1593 N N . THR A 1 208 ? -4.576 6.059 -18.806 1.00 85.31 208 THR A N 1
ATOM 1594 C CA . THR A 1 208 ? -4.165 5.086 -19.823 1.00 85.31 208 THR A CA 1
ATOM 1595 C C . THR A 1 208 ? -3.317 3.978 -19.190 1.00 85.31 208 THR A C 1
ATOM 1597 O O . THR A 1 208 ? -2.546 4.240 -18.264 1.00 85.31 208 THR A O 1
ATOM 1600 N N . ILE A 1 209 ? -3.423 2.756 -19.722 1.00 89.75 209 ILE A N 1
ATOM 1601 C CA . ILE A 1 209 ? -2.488 1.652 -19.460 1.00 89.75 209 ILE A CA 1
ATOM 1602 C C . ILE A 1 209 ? -1.635 1.399 -20.700 1.00 89.75 209 ILE A C 1
ATOM 1604 O O . ILE A 1 209 ? -2.156 1.377 -21.816 1.00 89.75 209 ILE A O 1
ATOM 1608 N N . ALA A 1 210 ? -0.350 1.122 -20.489 1.00 92.62 210 ALA A N 1
ATOM 1609 C CA . ALA A 1 210 ? 0.556 0.615 -21.509 1.00 92.62 210 ALA A CA 1
ATOM 1610 C C . ALA A 1 210 ? 1.110 -0.759 -21.109 1.00 92.62 210 ALA A C 1
ATOM 1612 O O . ALA A 1 210 ? 1.402 -1.018 -19.943 1.00 92.62 210 ALA A O 1
ATOM 1613 N N . LEU A 1 211 ? 1.261 -1.635 -22.102 1.00 92.69 211 LEU A N 1
ATOM 1614 C CA . LEU A 1 211 ? 2.006 -2.886 -21.991 1.00 92.69 211 LEU A CA 1
ATOM 1615 C C . LEU A 1 211 ? 3.324 -2.707 -22.738 1.00 92.69 211 LEU A C 1
ATOM 1617 O O . LEU A 1 211 ? 3.330 -2.697 -23.972 1.00 92.69 211 LEU A O 1
ATOM 1621 N N . VAL A 1 212 ? 4.416 -2.567 -21.995 1.00 94.06 212 VAL A N 1
ATOM 1622 C CA . VAL A 1 212 ? 5.737 -2.238 -22.543 1.00 94.06 212 VAL A CA 1
ATOM 1623 C C . VAL A 1 212 ? 6.703 -3.405 -22.415 1.00 94.06 212 VAL A C 1
ATOM 1625 O O . VAL A 1 212 ? 6.552 -4.256 -21.540 1.00 94.06 212 VAL A O 1
ATOM 1628 N N . GLU A 1 213 ? 7.709 -3.455 -23.281 1.00 93.44 213 GLU A N 1
ATOM 1629 C CA . GLU A 1 213 ? 8.830 -4.370 -23.072 1.00 93.44 213 GLU A CA 1
ATOM 1630 C C . GLU A 1 213 ? 9.673 -3.901 -21.867 1.00 93.44 213 GLU A C 1
ATOM 1632 O O . GLU A 1 213 ? 9.723 -2.700 -21.587 1.00 93.44 213 GLU A O 1
ATOM 1637 N N . PRO A 1 214 ? 10.346 -4.803 -21.128 1.00 91.50 214 PRO A N 1
ATOM 1638 C CA . PRO A 1 214 ? 11.161 -4.418 -19.969 1.00 91.50 214 PRO A CA 1
ATOM 1639 C C . PRO A 1 214 ? 12.293 -3.416 -20.268 1.00 91.50 214 PRO A C 1
ATOM 1641 O O . PRO A 1 214 ? 12.791 -2.754 -19.354 1.00 91.50 214 PRO A O 1
ATOM 1644 N N . ASP A 1 215 ? 12.735 -3.334 -21.522 1.00 89.75 215 ASP A N 1
ATOM 1645 C CA . ASP A 1 215 ? 13.765 -2.425 -22.029 1.00 89.75 215 ASP A CA 1
ATOM 1646 C C . ASP A 1 215 ? 13.200 -1.183 -22.734 1.00 89.75 215 ASP A C 1
ATOM 1648 O O . ASP A 1 215 ? 13.977 -0.379 -23.257 1.00 89.75 215 ASP A O 1
ATOM 1652 N N . ASP A 1 216 ? 11.879 -0.987 -22.707 1.00 90.69 216 ASP A N 1
ATOM 1653 C CA . ASP A 1 216 ? 11.246 0.185 -23.292 1.00 90.69 216 ASP A CA 1
ATOM 1654 C C . ASP A 1 216 ? 11.754 1.486 -22.651 1.00 90.69 216 ASP A C 1
ATOM 1656 O O . ASP A 1 216 ? 11.821 1.639 -21.430 1.00 90.69 216 ASP A O 1
ATOM 1660 N N . GLN A 1 217 ? 12.095 2.442 -23.513 1.00 88.19 217 GLN A N 1
ATOM 1661 C CA . GLN A 1 217 ? 12.503 3.796 -23.129 1.00 88.19 217 GLN A CA 1
ATOM 1662 C C . GLN A 1 217 ? 11.547 4.861 -23.677 1.00 88.19 217 GLN A C 1
ATOM 1664 O O . GLN A 1 217 ? 11.777 6.053 -23.479 1.00 88.19 217 GLN A O 1
ATOM 1669 N N . SER A 1 218 ? 10.484 4.453 -24.381 1.00 91.31 218 SER A N 1
ATOM 1670 C CA . SER A 1 218 ? 9.540 5.381 -25.009 1.00 91.31 218 SER A CA 1
ATOM 1671 C C . SER A 1 218 ? 8.526 5.973 -24.025 1.00 91.31 218 SER A C 1
ATOM 1673 O O . SER A 1 218 ? 7.905 6.988 -24.339 1.00 91.31 218 SER A O 1
ATOM 1675 N N . HIS A 1 219 ? 8.401 5.397 -22.824 1.00 93.00 219 HIS A N 1
ATOM 1676 C CA . HIS A 1 219 ? 7.511 5.860 -21.758 1.00 93.00 219 HIS A CA 1
ATOM 1677 C C . HIS A 1 219 ? 8.322 6.470 -20.599 1.00 93.00 219 HIS A C 1
ATOM 1679 O O . HIS A 1 219 ? 8.831 5.731 -19.754 1.00 93.00 219 HIS A O 1
ATOM 1685 N N . PRO A 1 220 ? 8.453 7.812 -20.510 1.00 92.81 220 PRO A N 1
ATOM 1686 C CA . PRO A 1 220 ? 9.173 8.462 -19.419 1.00 92.81 220 PRO A CA 1
ATOM 1687 C C . PRO A 1 220 ? 8.555 8.111 -18.066 1.00 92.81 220 PRO A C 1
ATOM 1689 O O . PRO A 1 220 ? 7.374 8.373 -17.817 1.00 92.81 220 PRO A O 1
ATOM 1692 N N . LEU A 1 221 ? 9.367 7.508 -17.202 1.00 95.81 221 LEU A N 1
ATOM 1693 C CA . LEU A 1 221 ? 8.924 6.992 -15.918 1.00 95.81 221 LEU A CA 1
ATOM 1694 C C . LEU A 1 221 ? 8.993 8.068 -14.829 1.00 95.81 221 LEU A C 1
ATOM 1696 O O . LEU A 1 221 ? 9.962 8.819 -14.745 1.00 95.81 221 LEU A O 1
ATOM 1700 N N . ALA A 1 222 ? 7.968 8.119 -13.984 1.00 94.56 222 ALA A N 1
ATOM 1701 C CA . ALA A 1 222 ? 7.913 8.989 -12.818 1.00 94.56 222 ALA A CA 1
ATOM 1702 C C . ALA A 1 222 ? 8.772 8.444 -11.662 1.00 94.56 222 ALA A C 1
ATOM 1704 O O . ALA A 1 222 ? 9.031 7.241 -11.570 1.00 94.56 222 ALA A O 1
ATOM 1705 N N . PHE A 1 223 ? 9.146 9.331 -10.734 1.00 95.12 223 PHE A N 1
ATOM 1706 C CA . PHE A 1 223 ? 9.967 9.004 -9.561 1.00 95.12 223 PHE A CA 1
ATOM 1707 C C . PHE A 1 223 ? 11.295 8.331 -9.957 1.00 95.12 223 PHE A C 1
ATOM 1709 O O . PHE A 1 223 ? 11.932 8.697 -10.941 1.00 95.12 223 PHE A O 1
ATOM 1716 N N . ASP A 1 224 ? 11.700 7.320 -9.197 1.00 95.94 224 ASP A N 1
ATOM 1717 C CA . ASP A 1 224 ? 12.839 6.447 -9.443 1.00 95.94 224 ASP A CA 1
ATOM 1718 C C . ASP A 1 224 ? 12.450 5.156 -10.188 1.00 95.94 224 ASP A C 1
ATOM 1720 O O . ASP A 1 224 ? 13.212 4.190 -10.202 1.00 95.94 224 ASP A O 1
ATOM 1724 N N . HIS A 1 225 ? 11.289 5.097 -10.850 1.00 96.94 225 HIS A N 1
ATOM 1725 C CA . HIS A 1 225 ? 10.830 3.857 -11.489 1.00 96.94 225 HIS A CA 1
ATOM 1726 C C . HIS A 1 225 ? 11.752 3.379 -12.621 1.00 96.94 225 HIS A C 1
ATOM 1728 O O . HIS A 1 225 ? 11.818 2.181 -12.892 1.00 96.94 225 HIS A O 1
ATOM 1734 N N . GLY A 1 226 ? 12.540 4.271 -13.230 1.00 96.50 226 GLY A N 1
ATOM 1735 C CA . GLY A 1 226 ? 13.616 3.875 -14.145 1.00 96.50 226 GLY A CA 1
ATOM 1736 C C . GLY A 1 226 ? 14.690 3.001 -13.482 1.00 96.50 226 GLY A C 1
ATOM 1737 O O . GLY A 1 226 ? 15.183 2.054 -14.101 1.00 96.50 226 GLY A O 1
ATOM 1738 N N . LEU A 1 227 ? 15.014 3.257 -12.209 1.00 96.81 227 LEU A N 1
ATOM 1739 C CA . LEU A 1 227 ? 15.904 2.411 -11.410 1.00 96.81 227 LEU A CA 1
ATOM 1740 C C . LEU A 1 227 ? 15.250 1.059 -11.107 1.00 96.81 227 LEU A C 1
ATOM 1742 O O . LEU A 1 227 ? 15.900 0.025 -11.248 1.00 96.81 227 LEU A O 1
ATOM 1746 N N . ILE A 1 228 ? 13.962 1.063 -10.761 1.00 97.69 228 ILE A N 1
ATOM 1747 C CA . ILE A 1 228 ? 13.189 -0.161 -10.507 1.00 97.69 228 ILE A CA 1
ATOM 1748 C C . ILE A 1 228 ? 13.176 -1.054 -11.760 1.00 97.69 228 ILE A C 1
ATOM 1750 O O . ILE A 1 228 ? 13.481 -2.242 -11.681 1.00 97.69 228 ILE A O 1
ATOM 1754 N N . MET A 1 229 ? 12.924 -0.479 -12.940 1.00 96.88 229 MET A N 1
ATOM 1755 C CA . MET A 1 229 ? 12.963 -1.201 -14.218 1.00 96.88 229 MET A CA 1
ATOM 1756 C C . MET A 1 229 ? 14.363 -1.723 -14.560 1.00 96.88 229 MET A C 1
ATOM 1758 O O . MET A 1 229 ? 14.503 -2.805 -15.132 1.00 96.88 229 MET A O 1
ATOM 1762 N N . LYS A 1 230 ? 15.421 -0.988 -14.196 1.00 96.25 230 LYS A N 1
ATOM 1763 C CA . LYS A 1 230 ? 16.808 -1.458 -14.338 1.00 96.25 230 LYS A CA 1
ATOM 1764 C C . LYS A 1 230 ? 17.083 -2.678 -13.456 1.00 96.25 230 LYS A C 1
ATOM 1766 O O . LYS A 1 230 ? 17.686 -3.638 -13.932 1.00 96.25 230 LYS A O 1
ATOM 1771 N N . ASP A 1 231 ? 16.629 -2.660 -12.207 1.00 96.75 231 ASP A N 1
ATOM 1772 C CA . ASP A 1 231 ? 16.768 -3.802 -11.299 1.00 96.75 231 ASP A CA 1
ATOM 1773 C C . ASP A 1 231 ? 15.937 -5.000 -11.765 1.00 96.75 231 ASP A C 1
ATOM 1775 O O . ASP A 1 231 ? 16.408 -6.134 -11.698 1.00 96.75 231 ASP A O 1
ATOM 1779 N N . TYR A 1 232 ? 14.737 -4.760 -12.297 1.00 95.69 232 TYR A N 1
ATOM 1780 C CA . TYR A 1 232 ? 13.908 -5.811 -12.880 1.00 95.69 232 TYR A CA 1
ATOM 1781 C C . TYR A 1 232 ? 14.601 -6.488 -14.070 1.00 95.69 232 TYR A C 1
ATOM 1783 O O . TYR A 1 232 ? 14.679 -7.714 -14.116 1.00 95.69 232 TYR A O 1
ATOM 1791 N N . ARG A 1 233 ? 15.199 -5.715 -14.987 1.00 93.56 233 ARG A N 1
ATOM 1792 C CA . ARG A 1 233 ? 16.012 -6.259 -16.091 1.00 93.56 233 ARG A CA 1
ATOM 1793 C C . ARG A 1 233 ? 17.201 -7.076 -15.589 1.00 93.56 233 ARG A C 1
ATOM 1795 O O . ARG A 1 233 ? 17.412 -8.199 -16.041 1.00 93.56 233 ARG A O 1
ATOM 1802 N N . ARG A 1 234 ? 17.925 -6.568 -14.587 1.00 92.38 234 ARG A N 1
ATOM 1803 C CA . ARG A 1 234 ? 19.009 -7.318 -13.935 1.00 92.38 234 ARG A CA 1
ATOM 1804 C C . ARG A 1 234 ? 18.506 -8.640 -13.357 1.00 92.38 234 ARG A C 1
ATOM 1806 O O . ARG A 1 234 ? 19.191 -9.656 -13.472 1.00 92.38 234 ARG A O 1
ATOM 1813 N N . TRP A 1 235 ? 17.326 -8.649 -12.747 1.00 92.62 235 TRP A N 1
ATOM 1814 C CA . TRP A 1 235 ? 16.715 -9.866 -12.226 1.00 92.62 235 TRP A CA 1
ATOM 1815 C C . TRP A 1 235 ? 16.310 -10.841 -13.344 1.00 92.62 235 TRP A C 1
ATOM 1817 O O . TRP A 1 235 ? 16.526 -12.045 -13.197 1.00 92.62 235 TRP A O 1
ATOM 1827 N N . LEU A 1 236 ? 15.811 -10.352 -14.485 1.00 90.25 236 LEU A N 1
ATOM 1828 C CA . LEU A 1 236 ? 15.559 -11.179 -15.673 1.00 90.25 236 LEU A CA 1
ATOM 1829 C C . LEU A 1 236 ? 16.837 -11.872 -16.171 1.00 90.25 236 LEU A C 1
ATOM 1831 O O . LEU A 1 236 ? 16.823 -13.063 -16.469 1.00 90.25 236 LEU A O 1
ATOM 1835 N N . GLU A 1 237 ? 17.964 -11.166 -16.197 1.00 88.69 237 GLU A N 1
ATOM 1836 C CA . GLU A 1 237 ? 19.241 -11.693 -16.699 1.00 88.69 237 GLU A CA 1
ATOM 1837 C C . GLU A 1 237 ? 19.946 -12.634 -15.703 1.00 88.69 237 GLU A C 1
ATOM 1839 O O . GLU A 1 237 ? 20.514 -13.673 -16.070 1.00 88.69 237 GLU A O 1
ATOM 1844 N N . THR A 1 238 ? 19.928 -12.269 -14.420 1.00 86.94 238 THR A N 1
ATOM 1845 C CA . THR A 1 238 ? 20.783 -12.886 -13.391 1.00 86.94 238 THR A CA 1
ATOM 1846 C C . THR A 1 238 ? 20.011 -13.708 -12.359 1.00 86.94 238 THR A C 1
ATOM 1848 O O . THR A 1 238 ? 20.593 -14.581 -11.722 1.00 86.94 238 THR A O 1
ATOM 1851 N N . GLY A 1 239 ? 18.708 -13.464 -12.192 1.00 87.12 239 GLY A N 1
ATOM 1852 C CA . GLY A 1 239 ? 17.904 -14.001 -11.089 1.00 87.12 239 GLY A CA 1
ATOM 1853 C C . GLY A 1 239 ? 18.192 -13.343 -9.735 1.00 87.12 239 GLY A C 1
ATOM 1854 O O . GLY A 1 239 ? 17.704 -13.807 -8.703 1.00 87.12 239 GLY A O 1
ATOM 1855 N N . GLU A 1 240 ? 18.995 -12.280 -9.703 1.00 88.75 240 GLU A N 1
ATOM 1856 C CA . GLU A 1 240 ? 19.314 -11.554 -8.480 1.00 88.75 240 GLU A CA 1
ATOM 1857 C C . GLU A 1 240 ? 18.414 -10.332 -8.306 1.00 88.75 240 GLU A C 1
ATOM 1859 O O . GLU A 1 240 ? 18.295 -9.489 -9.195 1.00 88.75 240 GLU A O 1
ATOM 1864 N N . VAL A 1 241 ? 17.805 -10.237 -7.125 1.00 93.06 241 VAL A N 1
ATOM 1865 C CA . VAL A 1 241 ? 16.996 -9.091 -6.691 1.00 93.06 241 VAL A CA 1
ATOM 1866 C C . VAL A 1 241 ? 17.848 -7.825 -6.541 1.00 93.06 241 VAL A C 1
ATOM 1868 O O . VAL A 1 241 ? 19.081 -7.888 -6.596 1.00 93.06 241 VAL A O 1
ATOM 1871 N N . ALA A 1 242 ? 17.195 -6.676 -6.371 1.00 94.50 242 ALA A N 1
ATOM 1872 C CA . ALA A 1 242 ? 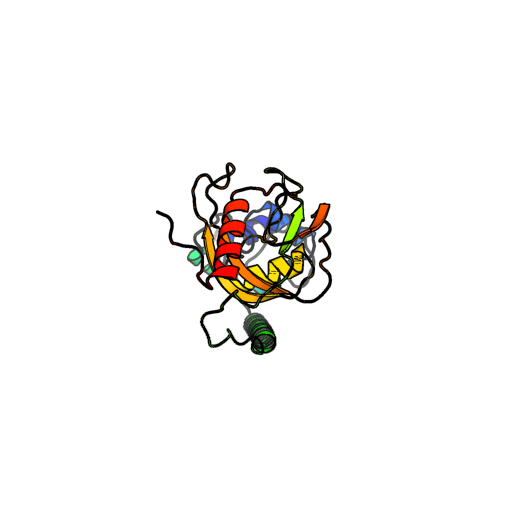17.854 -5.384 -6.255 1.00 94.50 242 ALA A CA 1
ATOM 1873 C C . ALA A 1 242 ? 18.931 -5.397 -5.151 1.00 94.50 242 ALA A C 1
ATOM 1875 O O . ALA A 1 242 ? 18.702 -5.945 -4.067 1.00 94.50 242 ALA A O 1
ATOM 1876 N N . PRO A 1 243 ? 20.109 -4.802 -5.403 1.00 93.44 243 PRO A N 1
ATOM 1877 C CA . PRO A 1 243 ? 21.146 -4.695 -4.388 1.00 93.44 243 PRO A CA 1
ATOM 1878 C C . PRO A 1 243 ? 20.713 -3.755 -3.257 1.00 93.44 243 PRO A C 1
ATOM 1880 O O . PRO A 1 243 ? 19.880 -2.865 -3.447 1.00 93.44 243 PRO A O 1
ATOM 1883 N N . LEU A 1 244 ? 21.335 -3.916 -2.086 1.00 91.81 244 LEU A N 1
ATOM 1884 C CA . LEU A 1 244 ? 21.225 -2.931 -1.012 1.00 91.81 244 LEU A CA 1
ATOM 1885 C C . LEU A 1 244 ? 21.859 -1.606 -1.445 1.00 91.81 244 LEU A C 1
ATOM 1887 O O . LEU A 1 244 ? 22.865 -1.585 -2.157 1.00 91.81 244 LEU A O 1
ATOM 1891 N N . ARG A 1 245 ? 21.257 -0.506 -0.997 1.00 88.00 245 ARG A N 1
ATOM 1892 C CA . ARG A 1 245 ? 21.698 0.863 -1.263 1.00 88.00 245 ARG A CA 1
ATOM 1893 C C . ARG A 1 245 ? 21.856 1.564 0.081 1.00 88.00 245 ARG A C 1
ATOM 1895 O O . ARG A 1 245 ? 20.964 1.443 0.921 1.00 88.00 245 ARG A O 1
ATOM 1902 N N . PHE A 1 246 ? 23.003 2.205 0.276 1.00 81.44 246 PHE A N 1
ATOM 1903 C CA . PHE A 1 246 ? 23.396 2.903 1.500 1.00 81.44 246 PHE A CA 1
ATOM 1904 C C . PHE A 1 246 ? 23.622 4.375 1.193 1.00 81.44 246 PHE A C 1
ATOM 1906 O O . PHE A 1 246 ? 24.117 4.647 0.075 1.00 81.44 246 PHE A O 1
#

Mean predicted aligned error: 15.09 Å

Radius of gyration: 22.06 Å; Cα contacts (8 Å, |Δi|>4): 407; chains: 1; bounding box: 52×41×69 Å

Foldseek 3Di:
DDPDPDDPFDFQLLLCVLLVVDVDSVVSQCCLVVVQKDWPNHRDHRRHTDDAQIFMWGHDQPAIWTKGAQDDDSDRDDNVVSVNRIDTDPVSVVVVVVVVVVVVVVCVVQDQPPDLLALQPDWFWAKWFFAPDPVGFIEHFFDDADVVGDPVRRVQSRCCQAWVWGWRWRDFQDKDFPQPLDPVGGDIDTDTDTDTDDGTDGDPNTPDMDGHGLPDPPTDYHGCVVVVSVSVVVCNNGSDGDDDDD

Secondary structure (DSSP, 8-state):
-PPPP----EEHHHHHHHTTSSSSHHHHHHHHHTTSEEETTEE--TTPEE-TT-EEEEEETTEEEEEEE----SS---HHHHHTTEEE-HHHHHHHHHHHHHHHHHGGG-PPPSS---GGG---PEEEEE-SSSSPSEE-S--PPPTT--HHHHHHHHHHHHH--EEEEEEEEEEE--TTS-TTS---EEEEEEEEES-----TT-S-EEEE-TT--SSPBSTTHHHHHHHHHHHHHH-PPPPP--

Sequence (246 aa):
MNKASDSVKIRLDKWLWAARFFKTRSLASAAVNGGKVHVNDQRVKASRSVNLGDSVRVHRGFDTYDIIVQGLTDKRGSATIAQTLYSETPESVAKREEATAMRKAQNAGMRPSEGRPSGRNRRGKVVLIERRYEPLGWALPGGFVDVGERLESAAVREAKEEISLEVELVCLLGCYSDPERDARGHTVSAVFIGDAQGKPVAADDAKTIALVEPDDQSHPLAFDHGLIMKDYRRWLETGEVAPLRF

pLDDT: mean 85.94, std 14.68, range [34.0, 98.19]